Protein 6CPD (pdb70)

Solvent-accessible surface area: 12788 Å² total; per-residue (Å²): 49,64,1,4,1,5,33,13,43,136,42,25,0,21,1,31,0,64,0,54,88,115,35,207,20,52,11,3,6,12,1,46,33,49,10,104,1,41,4,31,5,70,3,96,40,94,67,4,97,88,11,36,3,43,0,13,0,0,87,26,40,128,76,141,126,35,40,125,34,102,163,86,21,77,73,41,33,34,20,74,46,97,59,125,117,25,88,174,2,71,27,72,19,99,40,92,1,75,84,105,27,66,3,4,0,16,2,18,0,31,64,164,104,49,136,114,70,78,11,74,1,76,4,29,1,50,166,8,48,1,1,10,2,54,12,41,140,36,13,0,19,1,27,1,71,2,25,101,146,33,206,16,54,12,4,11,53,2,54,15,64,19,93,1,32,3,33,4,69,7,91,40,89,70,4,102,86,19,28,2,37,1,14,0,0,94,29,42,132,72,144,114,31,37,126,33,102,161,89,17,70,76,36,33,40,23,67,51,96,56,110,101,23,88,172,1,74,25,73,10,94,37,83,1,74,93,110,23,99,6,2,0,13,1,18,0,32,74,115,100,53,120,119,69,78,11,77,0,96,8,54,0,64

Foldseek 3Di:
DVPAFWDDDPFTKHKWKDDVVPDPDIDHQEAEAFFKMKIKIAGDDLVQLAWWKKKWKFADPPDPDDDPDPVSSVVGTQDIDGTDHRNVRMDMDIHGGHDWHKMKMWMWIQDPVRDIDIIIDIHTYD/DDDDAWWDDPPWTKHKWKDDVVPDPDIDHFEAEAFFKMKMKIATDDLVQLAKWKWKWKFADPPDPDDDDDPVSSVVGTQDIDGTDRRNVRMDMDIHGRRDWHKMKIWMWIQDVVRDIDITIDIHTYD

Structure (mmCIF, N/CA/C/O backbone):
data_6CPD
#
_entry.id   6CPD
#
_cell.length_a   83.255
_cell.length_b   83.255
_cell.length_c   70.963
_cell.angle_alpha   90.00
_cell.angle_beta   90.00
_cell.angle_gamma   120.00
#
_symmetry.space_group_name_H-M   'P 32 2 1'
#
loop_
_entity.id
_entity.type
_entity.pdbx_description
1 polymer PmoD
2 non-polymer 'SULFATE ION'
3 non-polymer 'COPPER (I) ION'
4 water water
#
loop_
_atom_site.group_PDB
_atom_site.id
_atom_site.type_symbol
_atom_site.label_atom_id
_atom_site.label_alt_id
_atom_site.label_comp_id
_atom_site.label_asym_id
_atom_site.label_entity_id
_atom_site.label_seq_id
_atom_site.pdbx_PDB_ins_code
_atom_site.Cartn_x
_atom_site.Cartn_y
_atom_site.Cartn_z
_atom_site.occupancy
_atom_site.B_iso_or_equiv
_atom_site.auth_seq_id
_atom_site.auth_comp_id
_atom_site.auth_asym_id
_atom_site.auth_atom_id
_atom_site.pdbx_PDB_model_num
ATOM 1 N N . GLY A 1 3 ? 15.637 35.200 14.075 1.00 42.60 38 GLY A N 1
ATOM 2 C CA . GLY A 1 3 ? 16.940 35.850 14.172 1.00 59.64 38 GLY A CA 1
ATOM 3 C C . GLY A 1 3 ? 17.206 36.244 15.607 1.00 68.58 38 GLY A C 1
ATOM 4 O O . GLY A 1 3 ? 17.592 35.414 16.435 1.00 74.80 38 GLY A O 1
ATOM 5 N N . ASN A 1 4 ? 17.032 37.520 15.914 1.00 70.40 39 ASN A N 1
ATOM 6 C CA . ASN A 1 4 ? 16.838 37.884 17.304 1.00 65.50 39 ASN A CA 1
ATOM 7 C C . ASN A 1 4 ? 15.436 38.458 17.490 1.00 49.85 39 ASN A C 1
ATOM 8 O O . ASN A 1 4 ? 14.954 38.642 18.614 1.00 44.22 39 ASN A O 1
ATOM 13 N N . MET A 1 5 ? 14.755 38.732 16.384 1.00 31.60 40 MET A N 1
ATOM 14 C CA . MET A 1 5 ? 13.478 39.408 16.529 1.00 33.07 40 MET A CA 1
ATOM 15 C C . MET A 1 5 ? 12.299 38.488 16.244 1.00 27.20 40 MET A C 1
ATOM 16 O O . MET A 1 5 ? 11.198 38.748 16.681 1.00 26.46 40 MET A O 1
ATOM 21 N N . CYS A 1 6 ? 12.519 37.442 15.454 1.00 22.67 41 CYS A N 1
ATOM 22 C CA . CYS A 1 6 ? 11.417 36.582 15.014 1.00 21.40 41 CYS A CA 1
ATOM 23 C C . CYS A 1 6 ? 11.340 35.293 15.841 1.00 22.09 41 CYS A C 1
ATOM 24 O O . CYS A 1 6 ? 12.295 34.501 15.842 1.00 25.74 41 CYS A O 1
ATOM 27 N N . MET A 1 7 ? 10.244 35.089 16.560 1.00 21.65 42 MET A N 1
ATOM 28 C CA . MET A 1 7 ? 10.196 34.005 17.528 1.00 21.77 42 MET A CA 1
ATOM 29 C C . MET A 1 7 ? 8.773 33.639 17.934 1.00 26.38 42 MET A C 1
ATOM 30 O O . MET A 1 7 ? 7.832 34.414 17.715 1.00 23.83 42 MET A O 1
ATOM 35 N N . VAL A 1 8 ? 8.641 32.466 18.542 1.00 25.28 43 VAL A N 1
ATOM 36 C CA . VAL A 1 8 ? 7.460 32.132 19.330 1.00 23.54 43 VAL A CA 1
ATOM 37 C C . VAL A 1 8 ? 7.890 32.011 20.805 1.00 27.75 43 VAL A C 1
ATOM 38 O O . VAL A 1 8 ? 8.983 31.522 21.094 1.00 22.76 43 VAL A O 1
ATOM 42 N N . MET A 1 9 ? 7.034 32.451 21.732 1.00 25.06 44 MET A N 1
ATOM 43 C CA . MET A 1 9 ? 7.403 32.585 23.152 1.00 23.94 44 MET A CA 1
ATOM 44 C C . MET A 1 9 ? 6.757 31.491 23.984 1.00 28.31 44 MET A C 1
ATOM 45 O O . MET A 1 9 ? 5.621 31.108 23.745 1.00 28.60 44 MET A O 1
ATOM 50 N N . PHE A 1 10 ? 7.521 30.971 24.935 1.00 30.07 45 PHE A N 1
ATOM 51 C CA . PHE A 1 10 ? 7.002 30.148 26.032 1.00 31.54 45 PHE A CA 1
ATOM 52 C C . PHE A 1 10 ? 7.371 30.875 27.315 1.00 30.85 45 PHE A C 1
ATOM 53 O O . PHE A 1 10 ? 8.432 30.634 27.887 1.00 29.54 45 PHE A O 1
ATOM 61 N N . GLY A 1 11 ? 6.516 31.792 27.755 1.00 32.92 46 GLY A N 1
ATOM 62 C CA . GLY A 1 11 ? 6.861 32.620 28.895 1.00 31.89 46 GLY A CA 1
ATOM 63 C C . GLY A 1 11 ? 8.003 33.529 28.480 1.00 29.11 46 GLY A C 1
ATOM 64 O O . GLY A 1 11 ? 7.862 34.282 27.522 1.00 30.41 46 GLY A O 1
ATOM 65 N N . TYR A 1 12 ? 9.128 33.460 29.194 1.00 31.77 47 TYR A N 1
ATOM 66 C CA . TYR A 1 12 ? 10.318 34.238 28.851 1.00 32.47 47 TYR A CA 1
ATOM 67 C C . TYR A 1 12 ? 11.194 33.518 27.819 1.00 33.52 47 TYR A C 1
ATOM 68 O O . TYR A 1 12 ? 12.120 34.120 27.271 1.00 30.51 47 TYR A O 1
ATOM 77 N N . ASP A 1 13 ? 10.927 32.225 27.615 1.00 29.48 48 ASP A N 1
ATOM 78 C CA . ASP A 1 13 ? 11.726 31.380 26.712 1.00 32.74 48 ASP A CA 1
ATOM 79 C C . ASP A 1 13 ? 11.276 31.528 25.269 1.00 28.48 48 ASP A C 1
ATOM 80 O O . ASP A 1 13 ? 10.116 31.852 25.013 1.00 28.19 48 ASP A O 1
ATOM 85 N N . MET A 1 14 ? 12.227 31.435 24.340 1.00 27.85 49 MET A N 1
ATOM 86 C CA . MET A 1 14 ? 11.922 31.616 22.925 1.00 30.02 49 MET A CA 1
ATOM 87 C C . MET A 1 14 ? 12.405 30.479 22.019 1.00 27.59 49 MET A C 1
ATOM 88 O O . MET A 1 14 ? 13.410 29.815 22.300 1.00 30.06 49 MET A O 1
ATOM 93 N N . ILE A 1 15 ? 11.691 30.296 20.917 1.00 24.67 50 ILE A N 1
ATOM 94 C CA . ILE A 1 15 ? 12.199 29.524 19.785 1.00 28.97 50 ILE A CA 1
ATOM 95 C C . ILE A 1 15 ? 12.274 30.495 18.616 1.00 24.32 50 ILE A C 1
ATOM 96 O O . ILE A 1 15 ? 11.260 31.069 18.223 1.00 23.51 50 ILE A O 1
ATOM 101 N N . HIS A 1 16 ? 13.469 30.724 18.076 1.00 25.44 51 HIS A N 1
ATOM 102 C CA . HIS A 1 16 ? 13.578 31.664 16.960 1.00 24.29 51 HIS A CA 1
ATOM 103 C C . HIS A 1 16 ? 13.170 30.979 15.664 1.00 25.79 51 HIS A C 1
ATOM 104 O O . HIS A 1 16 ? 13.402 29.771 15.463 1.00 28.15 51 HIS A O 1
ATOM 111 N N . ILE A 1 17 ? 12.533 31.755 14.801 1.00 22.42 52 ILE A N 1
ATOM 112 C CA . ILE A 1 17 ? 11.967 31.241 13.561 1.00 28.49 52 ILE A CA 1
ATOM 113 C C . ILE A 1 17 ? 12.469 32.081 12.393 1.00 31.42 52 ILE A C 1
ATOM 114 O O . ILE A 1 17 ? 12.558 33.306 12.499 1.00 26.85 52 ILE A O 1
ATOM 119 N N . THR A 1 18 ? 12.838 31.420 11.303 1.00 27.99 53 THR A N 1
ATOM 120 C CA . THR A 1 18 ? 13.190 32.093 10.060 1.00 25.48 53 THR A CA 1
ATOM 121 C C . THR A 1 18 ? 12.376 31.445 8.948 1.00 31.76 53 THR A C 1
ATOM 122 O O . THR A 1 18 ? 12.230 30.226 8.918 1.00 30.57 53 THR A O 1
ATOM 126 N N . VAL A 1 19 ? 11.855 32.248 8.026 1.00 24.34 54 VAL A N 1
ATOM 127 C CA . VAL A 1 19 ? 11.053 31.711 6.938 1.00 25.04 54 VAL A CA 1
ATOM 128 C C . VAL A 1 19 ? 11.694 32.072 5.599 1.00 28.68 54 VAL A C 1
ATOM 129 O O . VAL A 1 19 ? 12.023 33.233 5.375 1.00 27.52 54 VAL A O 1
ATOM 133 N N . PHE A 1 20 ? 11.846 31.086 4.719 1.00 28.95 55 PHE A N 1
ATOM 134 C CA . PHE A 1 20 ? 12.352 31.332 3.369 1.00 40.43 55 PHE A CA 1
ATOM 135 C C . PHE A 1 20 ? 11.458 30.756 2.286 1.00 42.42 55 PHE A C 1
ATOM 136 O O . PHE A 1 20 ? 10.744 29.775 2.506 1.00 32.73 55 PHE A O 1
ATOM 144 N N . GLN A 1 21 ? 11.571 31.335 1.095 1.00 33.63 56 GLN A N 1
ATOM 145 C CA . GLN A 1 21 ? 10.923 30.797 -0.100 1.00 35.84 56 GLN A CA 1
ATOM 146 C C . GLN A 1 21 ? 11.953 30.767 -1.226 1.00 41.26 56 GLN A C 1
ATOM 147 O O . GLN A 1 21 ? 12.019 31.692 -2.048 1.00 39.72 56 GLN A O 1
ATOM 153 N N . PRO A 1 22 ? 12.765 29.700 -1.258 1.00 42.19 57 PRO A N 1
ATOM 154 C CA . PRO A 1 22 ? 13.939 29.541 -2.125 1.00 48.98 57 PRO A CA 1
ATOM 155 C C . PRO A 1 22 ? 13.649 29.617 -3.620 1.00 58.75 57 PRO A C 1
ATOM 156 O O . PRO A 1 22 ? 14.543 30.011 -4.365 1.00 66.72 57 PRO A O 1
ATOM 160 N N . ASP A 1 23 ? 12.444 29.253 -4.054 1.00 64.82 58 ASP A N 1
ATOM 161 C CA . ASP A 1 23 ? 12.105 29.302 -5.481 1.00 69.54 58 ASP A CA 1
ATOM 162 C C . ASP A 1 23 ? 11.859 30.725 -5.940 1.00 65.75 58 ASP A C 1
ATOM 163 O O . ASP A 1 23 ? 11.924 31.023 -7.127 1.00 66.11 58 ASP A O 1
ATOM 168 N N . LYS A 1 24 ? 11.584 31.601 -4.979 1.00 58.24 59 LYS A N 1
ATOM 169 C CA . LYS A 1 24 ? 11.088 32.932 -5.277 1.00 54.69 59 LYS A CA 1
ATOM 170 C C . LYS A 1 24 ? 12.122 34.035 -5.040 1.00 47.29 59 LYS A C 1
ATOM 171 O O . LYS A 1 24 ? 12.180 35.001 -5.782 1.00 44.81 59 LYS A O 1
ATOM 177 N N . SER A 1 25 ? 12.937 33.894 -4.001 1.00 42.13 60 SER A N 1
ATOM 178 C CA . SER A 1 25 ? 13.703 35.028 -3.512 1.00 47.74 60 SER A CA 1
ATOM 179 C C . SER A 1 25 ? 14.829 34.609 -2.567 1.00 46.60 60 SER A C 1
ATOM 180 O O . SER A 1 25 ? 14.823 33.509 -2.018 1.00 46.15 60 SER A O 1
ATOM 183 N N . ARG A 1 26 ? 15.793 35.497 -2.362 1.00 48.74 61 ARG A N 1
ATOM 184 C CA . ARG A 1 26 ? 16.846 35.212 -1.405 1.00 55.06 61 ARG A CA 1
ATOM 185 C C . ARG A 1 26 ? 16.560 35.903 -0.061 1.00 48.61 61 ARG A C 1
ATOM 186 O O . ARG A 1 26 ? 17.382 35.859 0.854 1.00 46.55 61 ARG A O 1
ATOM 194 N N . SER A 1 27 ? 15.383 36.515 0.062 1.00 39.50 62 SER A N 1
ATOM 195 C CA . SER A 1 27 ? 15.006 37.209 1.292 1.00 34.13 62 SER A CA 1
ATOM 196 C C . SER A 1 27 ? 14.581 36.280 2.416 1.00 32.61 62 SER A C 1
ATOM 197 O O . SER A 1 27 ? 14.284 35.106 2.194 1.00 34.41 62 SER A O 1
ATOM 200 N N . GLU A 1 28 ? 14.539 36.825 3.626 1.00 31.50 63 GLU A N 1
ATOM 201 C CA . GLU A 1 28 ? 14.062 36.086 4.788 1.00 34.14 63 GLU A CA 1
ATOM 202 C C . GLU A 1 28 ? 12.865 36.807 5.380 1.00 32.38 63 GLU A C 1
ATOM 203 O O . GLU A 1 28 ? 12.853 38.043 5.467 1.00 31.11 63 GLU A O 1
ATOM 209 N N . TYR A 1 29 ? 11.867 36.030 5.792 1.00 26.30 64 TYR A N 1
ATOM 210 C CA . TYR A 1 29 ? 10.614 36.591 6.263 1.00 25.46 64 TYR A CA 1
ATOM 211 C C . TYR A 1 29 ? 10.335 36.123 7.685 1.00 29.15 64 TYR A C 1
ATOM 212 O O . TYR A 1 29 ? 11.073 35.286 8.248 1.00 24.06 64 TYR A O 1
ATOM 221 N N . CYS A 1 30 ? 9.271 36.659 8.269 1.00 26.84 65 CYS A N 1
ATOM 222 C CA . CYS A 1 30 ? 8.888 36.253 9.604 1.00 25.71 65 CYS A CA 1
ATOM 223 C C . CYS A 1 30 ? 7.401 35.903 9.594 1.00 26.66 65 CYS A C 1
ATOM 224 O O . CYS A 1 30 ? 7.039 34.786 9.229 1.00 31.65 65 CYS A O 1
ATOM 227 N N . ASP A 1 31 ? 6.525 36.838 9.950 1.00 24.05 66 ASP A N 1
ATOM 228 C CA . ASP A 1 31 ? 5.111 36.440 10.052 1.00 25.86 66 ASP A CA 1
ATOM 229 C C . ASP A 1 31 ? 4.266 36.902 8.859 1.00 26.06 66 ASP A C 1
ATOM 230 O O . ASP A 1 31 ? 3.051 36.712 8.822 1.00 27.04 66 ASP A O 1
ATOM 235 N N . GLU A 1 32 ? 4.942 37.426 7.848 1.00 24.91 67 GLU A N 1
ATOM 236 C CA . GLU A 1 32 ? 4.298 37.765 6.586 1.00 29.08 67 GLU A CA 1
ATOM 237 C C . GLU A 1 32 ? 5.002 37.087 5.405 1.00 27.08 67 GLU A C 1
ATOM 238 O O . GLU A 1 32 ? 6.043 37.550 4.952 1.00 30.83 67 GLU A O 1
ATOM 244 N N . ILE A 1 33 ? 4.438 35.990 4.919 1.00 26.81 68 ILE A N 1
ATOM 245 C CA . ILE A 1 33 ? 4.996 35.257 3.795 1.00 24.97 68 ILE A CA 1
ATOM 246 C C . ILE A 1 33 ? 4.381 35.826 2.494 1.00 29.48 68 ILE A C 1
ATOM 247 O O . ILE A 1 33 ? 3.163 35.880 2.356 1.00 31.96 68 ILE A O 1
ATOM 252 N N . PRO A 1 34 ? 5.218 36.338 1.580 1.00 30.26 69 PRO A N 1
ATOM 253 C CA . PRO A 1 34 ? 4.596 37.195 0.562 1.00 32.68 69 PRO A CA 1
ATOM 254 C C . PRO A 1 34 ? 3.776 36.450 -0.486 1.00 41.06 69 PRO A C 1
ATOM 255 O O . PRO A 1 34 ? 2.847 37.036 -1.047 1.00 41.73 69 PRO A O 1
ATOM 259 N N . ALA A 1 35 ? 4.133 35.198 -0.759 1.00 35.49 70 ALA A N 1
ATOM 260 C CA . ALA A 1 35 ? 3.528 34.464 -1.863 1.00 41.16 70 ALA A CA 1
ATOM 261 C C . ALA A 1 35 ? 3.142 33.043 -1.467 1.00 37.92 70 ALA A C 1
ATOM 262 O O . ALA A 1 35 ? 3.715 32.476 -0.539 1.00 35.68 70 ALA A O 1
ATOM 264 N N . THR A 1 36 ? 2.221 32.444 -2.215 1.00 35.27 71 THR A N 1
ATOM 265 C CA . THR A 1 36 ? 1.945 31.032 -2.038 1.00 34.21 71 THR A CA 1
ATOM 266 C C . THR A 1 36 ? 3.111 30.278 -2.642 1.00 39.80 71 THR A C 1
ATOM 267 O O . THR A 1 36 ? 3.823 30.824 -3.491 1.00 40.62 71 THR A O 1
ATOM 271 N N . GLY A 1 37 ? 3.274 29.022 -2.227 1.00 39.10 72 GLY A N 1
ATOM 272 C CA . GLY A 1 37 ? 4.259 28.119 -2.801 1.00 39.43 72 GLY A CA 1
ATOM 273 C C . GLY A 1 37 ? 5.223 27.532 -1.788 1.00 38.56 72 GLY A C 1
ATOM 274 O O . GLY A 1 37 ? 4.954 27.532 -0.590 1.00 34.36 72 GLY A O 1
ATOM 275 N N . ARG A 1 38 ? 6.335 27.008 -2.289 1.00 35.91 73 ARG A N 1
ATOM 276 C CA . ARG A 1 38 ? 7.325 26.316 -1.473 1.00 37.50 73 ARG A CA 1
ATOM 277 C C . ARG A 1 38 ? 7.966 27.208 -0.421 1.00 32.53 73 ARG A C 1
ATOM 278 O O . ARG A 1 38 ? 8.617 28.205 -0.730 1.00 35.31 73 ARG A O 1
ATOM 286 N N . THR A 1 39 ? 7.806 26.807 0.831 1.00 27.88 74 THR A N 1
ATOM 287 C CA . THR A 1 39 ? 8.225 27.613 1.960 1.00 25.34 74 THR A CA 1
ATOM 288 C C . THR A 1 39 ? 9.001 26.761 2.957 1.00 34.05 74 THR A C 1
ATOM 289 O O . THR A 1 39 ? 8.616 25.629 3.239 1.00 36.86 74 THR A O 1
ATOM 293 N N . ILE A 1 40 ? 10.118 27.283 3.452 1.00 29.29 75 ILE A N 1
ATOM 294 C CA . ILE A 1 40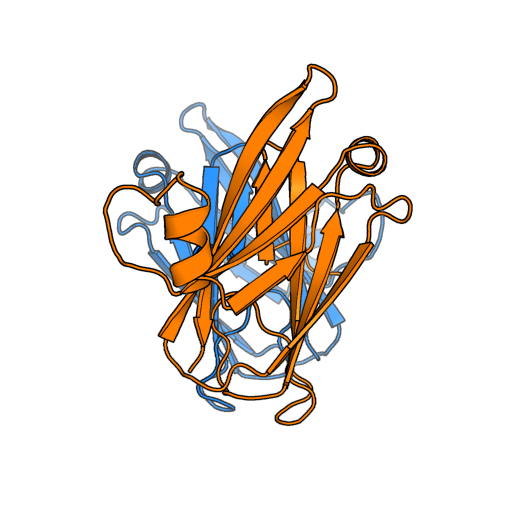 ? 10.879 26.576 4.479 1.00 24.05 75 ILE A CA 1
ATOM 295 C C . ILE A 1 40 ? 10.815 27.386 5.761 1.00 27.48 75 ILE A C 1
ATOM 296 O O . ILE A 1 40 ? 11.064 28.584 5.743 1.00 26.27 75 ILE A O 1
ATOM 301 N N . MET A 1 41 ? 10.426 26.748 6.859 1.00 26.58 76 MET A N 1
ATOM 302 C CA . MET A 1 41 ? 10.473 27.390 8.172 1.00 26.91 76 MET A CA 1
ATOM 303 C C . MET A 1 41 ? 11.536 26.711 9.003 1.00 30.31 76 MET A C 1
ATOM 304 O O . MET A 1 41 ? 11.464 25.494 9.215 1.00 33.65 76 MET A O 1
ATOM 309 N N . ALA A 1 42 ? 12.520 27.482 9.454 1.00 25.55 77 ALA A N 1
ATOM 310 C CA . ALA A 1 42 ? 13.609 26.962 10.275 1.00 27.67 77 ALA A CA 1
ATOM 311 C C . ALA A 1 42 ? 13.429 27.413 11.741 1.00 33.08 77 ALA A C 1
ATOM 312 O O . ALA A 1 42 ? 13.108 28.572 12.006 1.00 32.12 77 ALA A O 1
ATOM 314 N N . PHE A 1 43 ? 13.591 26.478 12.675 1.00 27.19 78 PHE A N 1
ATOM 315 C CA . PHE A 1 43 ? 13.369 26.726 14.094 1.00 25.66 78 PHE A CA 1
ATOM 316 C C . PHE A 1 43 ? 14.680 26.578 14.846 1.00 30.20 78 PHE A C 1
ATOM 317 O O . PHE A 1 43 ? 15.419 25.640 14.587 1.00 30.43 78 PHE A O 1
ATOM 325 N N . ASP A 1 44 ? 14.969 27.503 15.759 1.00 27.49 79 ASP A N 1
ATOM 326 C CA . ASP A 1 44 ? 16.182 27.443 16.569 1.00 31.88 79 ASP A CA 1
ATOM 327 C C . ASP A 1 44 ? 15.783 27.601 18.048 1.00 34.46 79 ASP A C 1
ATOM 328 O O . ASP A 1 44 ? 15.372 28.676 18.500 1.00 27.93 79 ASP A O 1
ATOM 333 N N . ILE A 1 45 ? 15.889 26.508 18.791 1.00 35.20 80 ILE A N 1
ATOM 334 C CA . ILE A 1 45 ? 15.507 26.502 20.196 1.00 38.62 80 ILE A CA 1
ATOM 335 C C . ILE A 1 45 ? 16.615 27.102 21.064 1.00 42.61 80 ILE A C 1
ATOM 336 O O . ILE A 1 45 ? 17.697 26.524 21.200 1.00 39.96 80 ILE A O 1
ATOM 341 N N . GLU A 1 46 ? 16.335 28.241 21.685 1.00 43.71 81 GLU A N 1
ATOM 342 C CA . GLU A 1 46 ? 17.383 28.959 22.415 1.00 46.04 81 GLU A CA 1
ATOM 343 C C . GLU A 1 46 ? 17.798 28.308 23.735 1.00 46.04 81 GLU A C 1
ATOM 344 O O . GLU A 1 46 ? 18.981 28.249 24.048 1.00 47.68 81 GLU A O 1
ATOM 350 N N . ASN A 1 47 ? 16.833 27.814 24.507 1.00 44.19 82 ASN A N 1
ATOM 351 C CA . ASN A 1 47 ? 17.135 27.271 25.837 1.00 46.61 82 ASN A CA 1
ATOM 352 C C . ASN A 1 47 ? 17.626 25.830 25.720 1.00 46.76 82 ASN A C 1
ATOM 353 O O . ASN A 1 47 ? 16.890 24.959 25.259 1.00 46.15 82 ASN A O 1
ATOM 358 N N . PRO A 1 48 ? 18.878 25.581 26.136 1.00 52.07 83 PRO A N 1
ATOM 359 C CA . PRO A 1 48 ? 19.451 24.231 26.045 1.00 55.57 83 PRO A CA 1
ATOM 360 C C . PRO A 1 48 ? 18.581 23.155 26.692 1.00 53.07 83 PRO A C 1
ATOM 361 O O . PRO A 1 48 ? 18.482 22.062 26.138 1.00 52.11 83 PRO A O 1
ATOM 365 N N . ALA A 1 49 ? 17.931 23.465 27.810 1.00 51.02 84 ALA A N 1
ATOM 366 C CA . ALA A 1 49 ? 17.073 22.482 28.465 1.00 53.09 84 ALA A CA 1
ATOM 367 C C . ALA A 1 49 ? 15.892 22.069 27.575 1.00 48.96 84 ALA A C 1
ATOM 368 O O . ALA A 1 49 ? 15.379 20.956 27.700 1.00 50.33 84 ALA A O 1
ATOM 370 N N . PHE A 1 50 ? 15.474 22.944 26.665 1.00 44.23 85 PHE A N 1
ATOM 371 C CA . PHE A 1 50 ? 14.345 22.618 25.788 1.00 48.45 85 PHE A CA 1
ATOM 372 C C . PHE A 1 50 ? 14.713 21.582 24.717 1.00 51.70 85 PHE A C 1
ATOM 373 O O . PHE A 1 50 ? 13.834 21.017 24.064 1.00 48.12 85 PHE A O 1
ATOM 381 N N . ARG A 1 51 ? 16.005 21.335 24.532 1.00 55.03 86 ARG A N 1
ATOM 382 C CA . ARG A 1 51 ? 16.442 20.373 23.524 1.00 56.61 86 ARG A CA 1
ATOM 383 C C . ARG A 1 51 ? 16.132 18.931 23.935 1.00 60.59 86 ARG A C 1
ATOM 384 O O . ARG A 1 51 ? 16.141 18.023 23.107 1.00 64.86 86 ARG A O 1
ATOM 392 N N . ASP A 1 52 ? 15.843 18.724 25.213 1.00 63.95 87 ASP A N 1
ATOM 393 C CA . ASP A 1 52 ? 15.564 17.385 25.719 1.00 65.83 87 ASP A CA 1
ATOM 394 C C . ASP A 1 52 ? 14.051 17.202 25.858 1.00 63.08 87 ASP A C 1
ATOM 395 O O . ASP A 1 52 ? 13.571 16.211 26.409 1.00 66.75 87 ASP A O 1
ATOM 400 N N . LEU A 1 53 ? 13.299 18.182 25.370 1.00 59.51 88 LEU A N 1
ATOM 401 C CA . LEU A 1 53 ? 11.857 18.170 25.527 1.00 53.86 88 LEU A CA 1
ATOM 402 C C . LEU A 1 53 ? 11.162 17.836 24.210 1.00 50.12 88 LEU A C 1
ATOM 403 O O . LEU A 1 53 ? 11.466 18.431 23.178 1.00 44.34 88 LEU A O 1
ATOM 408 N N . PRO A 1 54 ? 10.222 16.883 24.249 1.00 47.74 89 PRO A N 1
ATOM 409 C CA . PRO A 1 54 ? 9.380 16.543 23.097 1.00 44.66 89 PRO A CA 1
ATOM 410 C C . PRO A 1 54 ? 8.648 17.777 22.584 1.00 43.80 89 PRO A C 1
ATOM 411 O O . PRO A 1 54 ? 8.037 18.498 23.375 1.00 44.39 89 PRO A O 1
ATOM 415 N N . LEU A 1 55 ? 8.729 18.020 21.282 1.00 37.49 90 LEU A N 1
ATOM 416 C CA . LEU A 1 55 ? 8.120 19.197 20.668 1.00 34.68 90 LEU A CA 1
ATOM 417 C C . LEU A 1 55 ? 7.268 18.764 19.478 1.00 38.39 90 LEU A C 1
ATOM 418 O O . LEU A 1 55 ? 7.751 18.098 18.560 1.00 40.55 90 LEU A O 1
ATOM 423 N N . GLU A 1 56 ? 6.001 19.160 19.503 1.00 38.56 91 GLU A N 1
ATOM 424 C CA . GLU A 1 56 ? 5.046 18.848 18.444 1.00 38.14 91 GLU A CA 1
ATOM 425 C C . GLU A 1 56 ? 4.687 20.139 17.719 1.00 36.28 91 GLU A C 1
ATOM 426 O O . GLU A 1 56 ? 4.594 21.192 18.344 1.00 35.82 91 GLU A O 1
ATOM 432 N N . LEU A 1 57 ? 4.523 20.074 16.403 1.00 30.17 92 LEU A N 1
ATOM 433 C CA . LEU A 1 57 ? 4.121 21.248 15.636 1.00 30.82 92 LEU A CA 1
ATOM 434 C C . LEU A 1 57 ? 2.893 20.944 14.791 1.00 33.64 92 LEU A C 1
ATOM 435 O O . LEU A 1 57 ? 2.866 19.948 14.067 1.00 31.45 92 LEU A O 1
ATOM 440 N N . ARG A 1 58 ? 1.875 21.795 14.885 1.00 30.15 93 ARG A N 1
ATOM 441 C CA . ARG A 1 58 ? 0.737 21.683 13.981 1.00 30.16 93 ARG A CA 1
ATOM 442 C C . ARG A 1 58 ? 0.469 23.073 13.409 1.00 33.07 93 ARG A C 1
ATOM 443 O O . ARG A 1 58 ? 0.297 24.031 14.161 1.00 35.67 93 ARG A O 1
ATOM 451 N N . ILE A 1 59 ? 0.473 23.196 12.089 1.00 27.12 94 ILE A N 1
ATOM 452 C CA . ILE A 1 59 ? 0.087 24.446 11.460 1.00 25.21 94 ILE A CA 1
ATOM 453 C C . ILE A 1 59 ? -1.334 24.312 10.912 1.00 24.44 94 ILE A C 1
ATOM 454 O O . ILE A 1 59 ? -1.617 23.382 10.138 1.00 25.19 94 ILE A O 1
ATOM 459 N N . ILE A 1 60 ? -2.219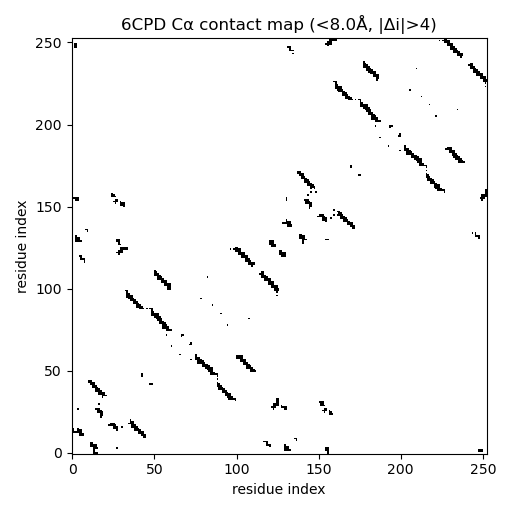 25.223 11.341 1.00 28.65 95 ILE A N 1
ATOM 460 C CA . ILE A 1 60 ? -3.627 25.233 10.906 1.00 23.87 95 ILE A CA 1
ATOM 461 C C . ILE A 1 60 ? -3.997 26.539 10.219 1.00 24.94 95 ILE A C 1
ATOM 462 O O . ILE A 1 60 ? -3.386 27.569 10.465 1.00 25.38 95 ILE A O 1
ATOM 467 N N . ARG A 1 61 ? -5.008 26.500 9.359 1.00 27.19 96 ARG A N 1
ATOM 468 C CA . ARG A 1 61 ? -5.645 27.738 8.912 1.00 24.70 96 ARG A CA 1
ATOM 469 C C . ARG A 1 61 ? -6.331 28.365 10.117 1.00 25.14 96 ARG A C 1
ATOM 470 O O . ARG A 1 61 ? -6.918 27.658 10.919 1.00 31.06 96 ARG A O 1
ATOM 478 N N . ASP A 1 62 ? -6.213 29.682 10.268 1.00 25.50 97 ASP A N 1
ATOM 479 C CA . ASP A 1 62 ? -6.757 30.414 11.415 1.00 25.34 97 ASP A CA 1
ATOM 480 C C . ASP A 1 62 ? -8.287 30.528 11.302 1.00 29.17 97 ASP A C 1
ATOM 481 O O . ASP A 1 62 ? -8.799 31.151 10.373 1.00 32.97 97 ASP A O 1
ATOM 486 N N . PRO A 1 63 ? -9.026 29.942 12.259 1.00 32.64 98 PRO A N 1
ATOM 487 C CA . PRO A 1 63 ? -10.488 29.998 12.192 1.00 36.36 98 PRO A CA 1
ATOM 488 C C . PRO A 1 63 ? -11.038 31.355 12.636 1.00 37.95 98 PRO A C 1
ATOM 489 O O . PRO A 1 63 ? -12.248 31.588 12.579 1.00 39.66 98 PRO A O 1
ATOM 493 N N . LEU A 1 64 ? -10.148 32.229 13.093 1.00 36.14 99 LEU A N 1
ATOM 494 C CA . LEU A 1 64 ? -10.516 33.582 13.528 1.00 40.02 99 LEU A CA 1
ATOM 495 C C . LEU A 1 64 ? -11.655 33.596 14.546 1.00 45.07 99 LEU A C 1
ATOM 496 O O . LEU A 1 64 ? -12.574 34.390 14.415 1.00 51.52 99 LEU A O 1
ATOM 501 N N . THR A 1 65 ? -11.628 32.674 15.505 1.00 45.42 100 THR A N 1
ATOM 502 C CA . THR A 1 65 ? -12.559 32.687 16.637 1.00 53.36 100 THR A CA 1
ATOM 503 C C . THR A 1 65 ? -11.815 32.760 17.947 1.00 49.65 100 THR A C 1
ATOM 504 O O . THR A 1 65 ? -10.742 32.174 18.073 1.00 47.09 100 THR A O 1
ATOM 508 N N . PRO A 1 66 ? -12.425 33.396 18.953 1.00 51.99 101 PRO A N 1
ATOM 509 C CA . PRO A 1 66 ? -11.758 33.501 20.253 1.00 54.00 101 PRO A CA 1
ATOM 510 C C . PRO A 1 66 ? -11.353 32.141 20.818 1.00 51.25 101 PRO A C 1
ATOM 511 O O . PRO A 1 66 ? -10.200 31.985 21.222 1.00 52.47 101 PRO A O 1
ATOM 515 N N . VAL A 1 67 ? -12.230 31.143 20.759 1.00 49.47 102 VAL A N 1
ATOM 516 C CA . VAL A 1 67 ? -11.860 29.853 21.315 1.00 42.64 102 VAL A CA 1
ATOM 517 C C . VAL A 1 67 ? -11.458 28.920 20.193 1.00 47.54 102 VAL A C 1
ATOM 518 O O . VAL A 1 67 ? -12.254 28.595 19.308 1.00 49.08 102 VAL A O 1
ATOM 522 N N . LEU A 1 68 ? -10.206 28.486 20.261 1.00 47.01 103 LEU A N 1
ATOM 523 C CA . LEU A 1 68 ? -9.648 27.539 19.323 1.00 46.11 103 LEU A CA 1
ATOM 524 C C . LEU A 1 68 ? -10.209 26.161 19.568 1.00 50.36 103 LEU A C 1
ATOM 525 O O . LEU A 1 68 ? -10.282 25.717 20.715 1.00 47.73 103 LEU A O 1
ATOM 530 N N . PRO A 1 69 ? -10.593 25.467 18.489 1.00 56.90 104 PRO A N 1
ATOM 531 C CA . PRO A 1 69 ? -11.002 24.072 18.659 1.00 59.61 104 PRO A CA 1
ATOM 532 C C . PRO A 1 69 ? -9.854 23.252 19.246 1.00 50.00 104 PRO A C 1
ATOM 533 O O . PRO A 1 69 ? -8.694 23.506 18.930 1.00 40.44 104 PRO A O 1
ATOM 537 N N . THR A 1 70 ? -10.178 22.294 20.104 1.00 53.34 105 THR A N 1
ATOM 538 C CA . THR A 1 70 ? -9.170 21.414 20.688 1.00 54.71 105 THR A CA 1
ATOM 539 C C . THR A 1 70 ? -9.409 19.957 20.283 1.00 55.93 105 THR A C 1
ATOM 540 O O . THR A 1 70 ? -8.514 19.119 20.403 1.00 53.11 105 THR A O 1
ATOM 544 N N . GLY A 1 71 ? -10.624 19.674 19.814 1.00 55.03 106 GLY A N 1
ATOM 545 C CA . GLY A 1 71 ? -11.000 18.348 19.346 1.00 56.63 106 GLY A CA 1
ATOM 546 C C . GLY A 1 71 ? -10.223 17.968 18.096 1.00 55.47 106 GLY A C 1
ATOM 547 O O . GLY A 1 71 ? -10.034 18.798 17.202 1.00 50.14 106 GLY A O 1
ATOM 548 N N . GLU A 1 72 ? -9.799 16.707 18.025 1.00 58.80 107 GLU A N 1
ATOM 549 C CA . GLU A 1 72 ? -8.874 16.256 16.986 1.00 54.99 107 GLU A CA 1
ATOM 550 C C . GLU A 1 72 ? -9.436 16.331 15.581 1.00 47.89 107 GLU A C 1
ATOM 551 O O . GLU A 1 72 ? -8.712 16.682 14.653 1.00 41.02 107 GLU A O 1
ATOM 557 N N . LYS A 1 73 ? -10.727 16.061 15.433 1.00 47.76 108 LYS A N 1
ATOM 558 C CA . LYS A 1 73 ? -11.381 16.150 14.132 1.00 46.57 108 LYS A CA 1
ATOM 559 C C . LYS A 1 73 ? -11.402 17.603 13.666 1.00 42.34 108 LYS A C 1
ATOM 560 O O . LYS A 1 73 ? -11.184 17.897 12.498 1.00 45.44 108 LYS A O 1
ATOM 566 N N . GLU A 1 74 ? -11.679 18.505 14.601 1.00 41.97 109 GLU A N 1
ATOM 567 C CA . GLU A 1 74 ? -11.783 19.918 14.290 1.00 40.28 109 GLU A CA 1
ATOM 568 C C . GLU A 1 74 ? -10.409 20.469 13.929 1.00 39.19 109 GLU A C 1
ATOM 569 O O . GLU A 1 74 ? -10.277 21.215 12.956 1.00 41.17 109 GLU A O 1
ATOM 575 N N . LEU A 1 75 ? -9.379 20.098 14.690 1.00 42.60 110 LEU A N 1
ATOM 576 C CA . LEU A 1 75 ? -8.022 20.535 14.338 1.00 39.15 110 LEU A CA 1
ATOM 577 C C . LEU A 1 75 ? -7.619 19.932 13.000 1.00 32.55 110 LEU A C 1
ATOM 578 O O . LEU A 1 75 ? -7.007 20.609 12.170 1.00 31.96 110 LEU A O 1
ATOM 583 N N . ASP A 1 76 ? -7.975 18.668 12.779 1.00 34.82 111 ASP A N 1
ATOM 584 C CA . ASP A 1 76 ? -7.623 18.026 11.511 1.00 39.27 111 ASP A CA 1
ATOM 585 C C . ASP A 1 76 ? -8.279 18.724 10.321 1.00 40.92 111 ASP A C 1
ATOM 586 O O . ASP A 1 76 ? -7.656 18.867 9.276 1.00 33.15 111 ASP A O 1
ATOM 591 N N . ALA A 1 77 ? -9.527 19.166 10.481 1.00 39.24 112 ALA A N 1
ATOM 592 C CA . ALA A 1 77 ? -10.237 19.857 9.395 1.00 39.25 112 ALA A CA 1
ATOM 593 C C . ALA A 1 77 ? -9.474 21.108 8.935 1.00 34.40 112 ALA A C 1
ATOM 594 O O . ALA A 1 77 ? -9.468 21.448 7.744 1.00 35.06 112 ALA A O 1
ATOM 596 N N . LEU A 1 78 ? -8.791 21.749 9.879 1.00 31.02 113 LEU A N 1
ATOM 597 C CA . LEU A 1 78 ? -8.046 22.987 9.624 1.00 28.87 113 LEU A CA 1
ATOM 598 C C . LEU A 1 78 ? -6.548 22.791 9.343 1.00 28.99 113 LEU A C 1
ATOM 599 O O . LEU A 1 78 ? -5.828 23.747 9.097 1.00 29.55 113 LEU A O 1
ATOM 604 N N . THR A 1 79 ? -6.069 21.557 9.376 1.00 30.09 114 THR A N 1
ATOM 605 C CA . THR A 1 79 ? -4.624 21.354 9.452 1.00 26.63 114 THR A CA 1
ATOM 606 C C . THR A 1 79 ? -3.904 21.471 8.103 1.00 31.91 114 THR A C 1
ATOM 607 O O . THR A 1 79 ? -4.323 20.878 7.116 1.00 31.12 114 THR A O 1
ATOM 611 N N . GLU A 1 80 ? -2.835 22.276 8.072 1.00 31.46 115 GLU A N 1
ATOM 612 C CA . GLU A 1 80 ? -1.932 22.369 6.912 1.00 37.20 115 GLU A CA 1
ATOM 613 C C . GLU A 1 80 ? -0.804 21.343 6.995 1.00 35.56 115 GLU A C 1
ATOM 614 O O . GLU A 1 80 ? -0.492 20.663 6.023 1.00 36.31 115 GLU A O 1
ATOM 620 N N . LEU A 1 81 ? -0.187 21.239 8.166 1.00 29.17 116 LEU A N 1
ATOM 621 C CA . LEU A 1 81 ? 0.864 20.240 8.372 1.00 32.08 116 LEU A CA 1
ATOM 622 C C . LEU A 1 81 ? 0.941 19.877 9.840 1.00 27.54 116 LEU A C 1
ATOM 623 O O . LEU A 1 81 ? 0.597 20.687 10.698 1.00 26.20 116 LEU A O 1
ATOM 628 N N . HIS A 1 82 ? 1.378 18.658 10.121 1.00 30.85 117 HIS A N 1
ATOM 629 C CA . HIS A 1 82 ? 1.471 18.178 11.492 1.00 33.57 117 HIS A CA 1
ATOM 630 C C . HIS A 1 82 ? 2.719 17.320 11.702 1.00 35.69 117 HIS A C 1
ATOM 631 O O . HIS A 1 82 ? 2.874 16.266 11.084 1.00 38.31 117 HIS A O 1
ATOM 638 N N . LEU A 1 83 ? 3.584 17.758 12.610 1.00 32.63 118 LEU A N 1
ATOM 639 C CA . LEU A 1 83 ? 4.742 16.962 13.010 1.00 38.54 118 LEU A CA 1
ATOM 640 C C . LEU A 1 83 ? 4.507 16.400 14.407 1.00 38.77 118 LEU A C 1
ATOM 641 O O . LEU A 1 83 ? 4.403 17.158 15.363 1.00 41.94 118 LEU A O 1
ATOM 646 N N . PRO A 1 84 ? 4.418 15.070 14.533 1.00 42.66 119 PRO A N 1
ATOM 647 C CA . PRO A 1 84 ? 4.243 14.439 15.847 1.00 46.01 119 PRO A CA 1
ATOM 648 C C . PRO A 1 84 ? 5.373 14.836 16.809 1.00 48.61 119 PRO A C 1
ATOM 649 O O . PRO A 1 84 ? 6.436 15.269 16.354 1.00 43.28 119 PRO A O 1
ATOM 653 N N . ALA A 1 85 ? 5.124 14.737 18.113 1.00 51.06 120 ALA A N 1
ATOM 654 C CA . ALA A 1 85 ? 6.106 15.144 19.122 1.00 52.55 120 ALA A CA 1
ATOM 655 C C . ALA A 1 85 ? 7.446 14.425 18.928 1.00 53.76 120 ALA A C 1
ATOM 656 O O . ALA A 1 85 ? 7.489 13.216 18.706 1.00 53.96 120 ALA A O 1
ATOM 658 N N . LYS A 1 86 ? 8.537 15.173 19.029 1.00 52.85 121 LYS A N 1
ATOM 659 C CA . LYS A 1 86 ? 9.866 14.611 18.837 1.00 54.93 121 LYS A CA 1
ATOM 660 C C . LYS A 1 86 ? 10.922 15.470 19.535 1.00 50.30 121 LYS A C 1
ATOM 661 O O . LYS A 1 86 ? 10.770 16.691 19.644 1.00 46.48 121 LYS A O 1
ATOM 667 N N . LYS A 1 87 ? 11.999 14.844 20.004 1.00 52.64 122 LYS A N 1
ATOM 668 C CA . LYS A 1 87 ? 13.085 15.615 20.598 1.00 48.98 122 LYS A CA 1
ATOM 669 C C . LYS A 1 87 ? 14.010 16.115 19.512 1.00 48.04 122 LYS A C 1
ATOM 670 O O . LYS A 1 87 ? 14.391 15.367 18.619 1.00 53.86 122 LYS A O 1
ATOM 676 N N . TYR A 1 88 ? 14.326 17.402 19.561 1.00 45.19 123 TYR A N 1
ATOM 677 C CA . TYR A 1 88 ? 15.282 17.964 18.625 1.00 46.90 123 TYR A CA 1
ATOM 678 C C . TYR A 1 88 ? 16.584 18.239 19.373 1.00 48.30 123 TYR A C 1
ATOM 679 O O . TYR A 1 88 ? 16.817 19.333 19.890 1.00 49.36 123 TYR A O 1
ATOM 688 N N . SER A 1 89 ? 17.422 17.215 19.428 1.00 49.95 124 SER A N 1
ATOM 689 C CA . SER A 1 89 ? 18.623 17.239 20.255 1.00 57.73 124 SER A CA 1
ATOM 690 C C . SER A 1 89 ? 19.648 18.264 19.786 1.00 51.98 124 SER A C 1
ATOM 691 O O . SER A 1 89 ? 20.460 18.742 20.573 1.00 55.43 124 SER A O 1
ATOM 694 N N . LYS A 1 90 ? 19.595 18.609 18.506 1.00 46.43 125 LYS A N 1
ATOM 695 C CA . LYS A 1 90 ? 20.552 19.536 17.917 1.00 51.85 125 LYS A CA 1
ATOM 696 C C . LYS A 1 90 ? 20.111 20.974 18.161 1.00 51.33 125 LYS A C 1
ATOM 697 O O . LYS A 1 90 ? 20.885 21.909 17.962 1.00 57.47 125 LYS A O 1
ATOM 703 N N . GLY A 1 91 ? 18.870 21.131 18.617 1.00 42.18 126 GLY A N 1
ATOM 704 C CA . GLY A 1 91 ? 18.303 22.427 18.940 1.00 40.19 126 GLY A CA 1
ATOM 705 C C . GLY A 1 91 ? 17.659 23.135 17.752 1.00 40.04 126 GLY A C 1
ATOM 706 O O . GLY A 1 91 ? 16.996 24.162 17.906 1.00 38.99 126 GLY A O 1
ATOM 707 N N . THR A 1 92 ? 17.833 22.573 16.562 1.00 37.46 127 THR A N 1
ATOM 708 C CA . THR A 1 92 ? 17.328 23.200 15.342 1.00 38.37 127 THR A CA 1
ATOM 709 C C . THR A 1 92 ? 16.635 22.182 14.445 1.00 42.34 127 THR A C 1
ATOM 710 O O . THR A 1 92 ? 16.948 20.983 14.470 1.00 42.36 127 THR A O 1
ATOM 714 N N . PHE A 1 93 ? 15.688 22.658 13.650 1.00 34.80 128 PHE A N 1
ATOM 715 C CA . PHE A 1 93 ? 15.104 21.808 12.645 1.00 33.56 128 PHE A CA 1
ATOM 716 C C . PHE A 1 93 ? 14.389 22.698 11.655 1.00 31.68 128 PHE A C 1
ATOM 717 O O . PHE A 1 93 ? 14.104 23.870 11.935 1.00 27.67 128 PHE A O 1
ATOM 725 N N . SER A 1 94 ? 14.118 22.164 10.477 1.00 32.91 129 SER A N 1
ATOM 726 C CA . SER A 1 94 ? 13.369 22.943 9.508 1.00 28.47 129 SER A CA 1
ATOM 727 C C . SER A 1 94 ? 12.237 22.083 8.970 1.00 34.52 129 SER A C 1
ATOM 728 O O . SER A 1 94 ? 12.307 20.848 8.994 1.00 36.22 129 SER A O 1
ATOM 731 N N . VAL A 1 95 ? 11.169 22.725 8.530 1.00 33.43 130 VAL A N 1
ATOM 732 C CA . VAL A 1 95 ? 10.111 21.997 7.854 1.00 35.98 130 VAL A CA 1
ATOM 733 C C . VAL A 1 95 ? 9.836 22.686 6.524 1.00 34.87 130 VAL A C 1
ATOM 734 O O . VAL A 1 95 ? 9.922 23.910 6.417 1.00 31.76 130 VAL A O 1
ATOM 738 N N . GLU A 1 96 ? 9.495 21.904 5.510 1.00 30.31 131 GLU A N 1
ATOM 739 C CA . GLU A 1 96 ? 9.178 22.481 4.215 1.00 28.53 131 GLU A CA 1
ATOM 740 C C . GLU A 1 96 ? 7.728 22.197 3.879 1.00 33.67 131 GLU A C 1
ATOM 741 O O . GLU A 1 96 ? 7.239 21.092 4.078 1.00 36.62 131 GLU A O 1
ATOM 747 N N . HIS A 1 97 ? 7.038 23.203 3.363 1.00 32.01 132 HIS A N 1
ATOM 748 C CA . HIS A 1 97 ? 5.627 23.054 3.048 1.00 33.84 132 HIS A CA 1
ATOM 749 C C . HIS A 1 97 ? 5.256 23.976 1.903 1.00 35.93 132 HIS A C 1
ATOM 750 O O . HIS A 1 97 ? 5.729 25.112 1.823 1.00 33.22 132 HIS A O 1
ATOM 757 N N . ASN A 1 98 ? 4.432 23.477 0.993 1.00 35.47 133 ASN A N 1
ATOM 758 C CA . ASN A 1 98 ? 3.875 24.333 -0.027 1.00 36.26 133 ASN A CA 1
ATOM 759 C C . ASN A 1 98 ? 2.544 24.903 0.470 1.00 38.85 133 ASN A C 1
ATOM 760 O O . ASN A 1 98 ? 1.552 24.176 0.600 1.00 39.48 133 ASN A O 1
ATOM 765 N N . PHE A 1 99 ? 2.528 26.198 0.776 1.00 36.18 134 PHE A N 1
ATOM 766 C CA . PHE A 1 99 ? 1.279 26.869 1.125 1.00 35.46 134 PHE A CA 1
ATOM 767 C C . PHE A 1 99 ? 0.556 27.233 -0.165 1.00 40.88 134 PHE A C 1
ATOM 768 O O . PHE A 1 99 ? 0.985 28.126 -0.890 1.00 41.15 134 PHE A O 1
ATOM 776 N N . ALA A 1 100 ? -0.520 26.514 -0.468 1.00 43.80 135 ALA A N 1
ATOM 777 C CA . ALA A 1 100 ? -1.233 26.726 -1.726 1.00 45.93 135 ALA A CA 1
ATOM 778 C C . ALA A 1 100 ? -2.201 27.906 -1.681 1.00 41.29 135 ALA A C 1
ATOM 779 O O . ALA A 1 100 ? -2.566 28.445 -2.726 1.00 42.30 135 ALA A O 1
ATOM 781 N N . ASN A 1 101 ? -2.592 28.324 -0.478 1.00 38.10 136 ASN A N 1
ATOM 782 C CA . ASN A 1 101 ? -3.633 29.337 -0.322 1.00 43.85 136 ASN A CA 1
ATOM 783 C C . ASN A 1 101 ? -3.198 30.551 0.501 1.00 40.27 136 ASN A C 1
ATOM 784 O O . ASN A 1 101 ? -2.532 30.410 1.518 1.00 37.32 136 ASN A O 1
ATOM 789 N N . ASN A 1 102 ? -3.560 31.745 0.035 1.00 38.74 137 ASN A N 1
ATOM 790 C CA . ASN A 1 102 ? -3.409 32.943 0.852 1.00 40.77 137 ASN A CA 1
ATOM 791 C C . ASN A 1 102 ? -4.282 32.824 2.088 1.00 39.34 137 ASN A C 1
ATOM 792 O O . ASN A 1 102 ? -5.296 32.121 2.064 1.00 39.53 137 ASN A O 1
ATOM 797 N N . GLY A 1 103 ? -3.909 33.505 3.168 1.00 33.24 138 GLY A N 1
ATOM 798 C CA . GLY A 1 103 ? -4.778 33.555 4.335 1.00 30.70 138 GLY A CA 1
ATOM 799 C C . GLY A 1 103 ? -3.978 33.619 5.620 1.00 30.27 138 GLY A C 1
ATOM 800 O O . GLY A 1 103 ? -2.751 33.684 5.599 1.00 29.42 138 GLY A O 1
ATOM 801 N N . HIS A 1 104 ? -4.682 33.575 6.740 1.00 28.50 139 HIS A N 1
ATOM 802 C CA . HIS A 1 104 ? -4.053 33.625 8.055 1.00 29.77 139 HIS A CA 1
ATOM 803 C C . HIS A 1 104 ? -3.861 32.216 8.577 1.00 27.49 139 HIS A C 1
ATOM 804 O O . HIS A 1 104 ? -4.720 31.348 8.387 1.00 30.75 139 HIS A O 1
ATOM 811 N N . TYR A 1 105 ? -2.723 32.002 9.226 1.00 24.51 140 TYR A N 1
ATOM 812 C CA . TYR A 1 105 ? -2.363 30.695 9.748 1.00 27.77 140 TYR A CA 1
ATOM 813 C C . TYR A 1 105 ? -1.896 30.791 11.198 1.00 26.23 140 TYR A C 1
ATOM 814 O O . TYR A 1 105 ? -1.499 31.867 11.669 1.00 21.69 140 TYR A O 1
ATOM 823 N N . ILE A 1 106 ? -1.946 29.661 11.894 1.00 24.95 141 ILE A N 1
ATOM 824 C CA . ILE A 1 106 ? -1.469 29.588 13.270 1.00 25.67 141 ILE A CA 1
ATOM 825 C C . ILE A 1 106 ? -0.573 28.370 13.410 1.00 27.95 141 ILE A C 1
ATOM 826 O O . ILE A 1 106 ? -0.968 27.259 13.050 1.00 23.91 141 ILE A O 1
ATOM 831 N N . GLY A 1 107 ? 0.639 28.584 13.910 1.00 25.31 142 GLY A N 1
ATOM 832 C CA . GLY A 1 107 ? 1.508 27.470 14.251 1.00 24.90 142 GLY A CA 1
ATOM 833 C C . GLY A 1 107 ? 1.310 27.163 15.726 1.00 29.64 142 GLY A C 1
ATOM 834 O O . GLY A 1 107 ? 1.510 28.027 16.581 1.00 28.33 142 GLY A O 1
ATOM 835 N N . LEU A 1 108 ? 0.889 25.943 16.015 1.00 26.03 143 LEU A N 1
ATOM 836 C CA . LEU A 1 108 ? 0.684 25.486 17.381 1.00 30.09 143 LEU A CA 1
ATOM 837 C C . LEU A 1 108 ? 1.902 24.659 17.772 1.00 31.25 143 LEU A C 1
ATOM 838 O O . LEU A 1 108 ? 2.125 23.581 17.220 1.00 30.36 143 LEU A O 1
ATOM 843 N N . VAL A 1 109 ? 2.706 25.166 18.694 1.00 31.23 144 VAL A N 1
ATOM 844 C CA . VAL A 1 109 ? 3.891 24.429 19.138 1.00 29.30 144 VAL A CA 1
ATOM 845 C C . VAL A 1 109 ? 3.633 23.858 20.527 1.00 31.73 144 VAL A C 1
ATOM 846 O O . VAL A 1 109 ? 3.355 24.618 21.446 1.00 32.35 144 VAL A O 1
ATOM 850 N N . THR A 1 110 ? 3.695 22.533 20.679 1.00 30.39 145 THR A N 1
ATOM 851 C CA . THR A 1 110 ? 3.454 21.913 21.982 1.00 36.41 145 THR A CA 1
ATOM 852 C C . THR A 1 110 ? 4.730 21.263 22.517 1.00 37.79 145 THR A C 1
ATOM 853 O O . THR A 1 110 ? 5.343 20.419 21.859 1.00 37.51 145 THR A O 1
ATOM 857 N N . LEU A 1 111 ? 5.130 21.699 23.707 1.00 37.04 146 LEU A N 1
ATOM 858 C CA . LEU A 1 111 ? 6.292 21.164 24.402 1.00 38.92 146 LEU A CA 1
ATOM 859 C C . LEU A 1 111 ? 5.798 20.270 25.522 1.00 44.42 146 LEU A C 1
ATOM 860 O O . LEU A 1 111 ? 4.808 20.592 26.174 1.00 46.56 146 LEU A O 1
ATOM 865 N N . THR A 1 112 ? 6.495 19.168 25.771 1.00 44.83 147 THR A N 1
ATOM 866 C CA . THR A 1 112 ? 6.180 18.348 26.925 1.00 46.81 147 THR A CA 1
ATOM 867 C C . THR A 1 112 ? 7.260 18.571 27.963 1.00 49.66 147 THR A C 1
ATOM 868 O O . THR A 1 112 ? 8.404 18.165 27.770 1.00 53.78 147 THR A O 1
ATOM 872 N N . ARG A 1 113 ? 6.889 19.190 29.077 1.00 51.64 148 ARG A N 1
ATOM 873 C CA . ARG A 1 113 ? 7.821 19.423 30.173 1.00 59.34 148 ARG A CA 1
ATOM 874 C C . ARG A 1 113 ? 8.224 18.069 30.726 1.00 68.93 148 ARG A C 1
ATOM 875 O O . ARG A 1 113 ? 7.546 17.076 30.469 1.00 74.95 148 ARG A O 1
ATOM 883 N N . GLU A 1 114 ? 9.297 17.988 31.500 1.00 76.62 149 GLU A N 1
ATOM 884 C CA . GLU A 1 114 ? 9.666 16.664 31.981 1.00 85.80 149 GLU A CA 1
ATOM 885 C C . GLU A 1 114 ? 8.965 16.463 33.309 1.00 85.56 149 GLU A C 1
ATOM 886 O O . GLU A 1 114 ? 9.133 15.448 33.973 1.00 95.53 149 GLU A O 1
ATOM 892 N N . SER A 1 115 ? 8.140 17.442 33.659 1.00 83.07 150 SER A N 1
ATOM 893 C CA . SER A 1 115 ? 7.074 17.281 34.631 1.00 89.28 150 SER A CA 1
ATOM 894 C C . SER A 1 115 ? 5.922 16.511 33.992 1.00 88.73 150 SER A C 1
ATOM 895 O O . SER A 1 115 ? 4.964 16.123 34.657 1.00 92.73 150 SER A O 1
ATOM 898 N N . GLY A 1 116 ? 6.051 16.300 32.685 1.00 85.51 151 GLY A N 1
ATOM 899 C CA . GLY A 1 116 ? 5.079 15.604 31.860 1.00 84.74 151 GLY A CA 1
ATOM 900 C C . GLY A 1 116 ? 3.859 16.426 31.466 1.00 82.43 151 GLY A C 1
ATOM 901 O O . GLY A 1 116 ? 3.005 15.944 30.722 1.00 82.71 151 GLY A O 1
ATOM 902 N N . GLN A 1 117 ? 3.811 17.688 31.883 1.00 77.59 152 GLN A N 1
ATOM 903 C CA . GLN A 1 117 ? 2.681 18.542 31.544 1.00 75.39 152 GLN A CA 1
ATOM 904 C C . GLN A 1 117 ? 2.998 19.194 30.221 1.00 67.43 152 GLN A C 1
ATOM 905 O O . GLN A 1 117 ? 4.161 19.366 29.872 1.00 64.32 152 GLN A O 1
ATOM 911 N N . GLN A 1 118 ? 1.966 19.544 29.472 1.00 63.68 153 GLN A N 1
ATOM 912 C CA . GLN A 1 118 ? 2.178 20.053 28.132 1.00 58.25 153 GLN A CA 1
ATOM 913 C C . GLN A 1 118 ? 1.866 21.523 28.086 1.00 51.58 153 GLN A C 1
ATOM 914 O O . GLN A 1 118 ? 0.897 21.977 28.684 1.00 54.01 153 GLN A O 1
ATOM 920 N N . GLU A 1 119 ? 2.706 22.271 27.386 1.00 41.02 154 GLU A N 1
ATOM 921 C CA . GLU A 1 119 ? 2.456 23.686 27.176 1.00 48.52 154 GLU A CA 1
ATOM 922 C C . GLU A 1 119 ? 2.454 23.968 25.695 1.00 42.17 154 GLU A C 1
ATOM 923 O O . GLU A 1 119 ? 3.349 23.530 24.975 1.00 39.12 154 GLU A O 1
ATOM 929 N N . THR A 1 120 ? 1.452 24.715 25.249 1.00 37.40 155 THR A N 1
ATOM 930 C CA . THR A 1 120 ? 1.329 25.096 23.853 1.00 34.27 155 THR A CA 1
ATOM 931 C C . THR A 1 120 ? 1.515 26.603 23.692 1.00 30.67 155 THR A C 1
ATOM 932 O O . THR A 1 120 ? 1.084 27.384 24.537 1.00 35.28 155 THR A O 1
ATOM 936 N N . ALA A 1 121 ? 2.253 26.991 22.659 1.00 31.24 156 ALA A N 1
ATOM 937 C CA . ALA A 1 121 ? 2.366 28.394 22.265 1.00 30.94 156 ALA A CA 1
ATOM 938 C C . ALA A 1 121 ? 1.928 28.521 20.807 1.00 31.32 156 ALA A C 1
ATOM 939 O O . ALA A 1 121 ? 2.008 27.551 20.042 1.00 30.74 156 ALA A O 1
ATOM 941 N N . GLN A 1 122 ? 1.435 29.697 20.430 1.00 24.37 157 GLN A N 1
ATOM 942 C CA . GLN A 1 122 ? 0.946 29.912 19.067 1.00 27.09 157 GLN A CA 1
ATOM 943 C C . GLN A 1 122 ? 1.792 30.955 18.355 1.00 25.53 157 GLN A C 1
ATOM 944 O O . GLN A 1 122 ? 2.012 32.046 18.897 1.00 24.80 157 GLN A O 1
ATOM 950 N N . PHE A 1 123 ? 2.230 30.664 17.139 1.00 23.58 158 PHE A N 1
ATOM 951 C CA . PHE A 1 123 ? 2.754 31.746 16.319 1.00 24.58 158 PHE A CA 1
ATOM 952 C C . PHE A 1 123 ? 1.810 31.981 15.154 1.00 25.65 158 PHE A C 1
ATOM 953 O O . PHE A 1 123 ? 1.361 31.049 14.489 1.00 29.65 158 PHE A O 1
ATOM 961 N N . LYS A 1 124 ? 1.449 33.244 14.997 1.00 21.03 159 LYS A N 1
ATOM 962 C CA . LYS A 1 124 ? 0.497 33.654 13.981 1.00 22.20 159 LYS A CA 1
ATOM 963 C C . LYS A 1 124 ? 1.211 34.292 12.804 1.00 23.95 159 LYS A C 1
ATOM 964 O O . LYS A 1 124 ? 2.083 35.148 12.993 1.00 22.93 159 LYS A O 1
ATOM 970 N N . PHE A 1 125 ? 0.821 33.900 11.596 1.00 24.13 160 PHE A N 1
ATOM 971 C CA . PHE A 1 125 ? 1.426 34.461 10.399 1.00 25.15 160 PHE A CA 1
ATOM 972 C C . PHE A 1 125 ? 0.424 34.473 9.268 1.00 29.94 160 PHE A C 1
ATOM 973 O O . PHE A 1 125 ? -0.661 33.909 9.374 1.00 28.38 160 PHE A O 1
ATOM 981 N N . MET A 1 126 ? 0.772 35.149 8.188 1.00 23.97 161 MET A N 1
ATOM 982 C CA . MET A 1 126 ? -0.108 35.122 7.027 1.00 25.27 161 MET A CA 1
ATOM 983 C C . MET A 1 126 ? 0.664 34.927 5.725 1.00 26.62 161 MET A C 1
ATOM 984 O O . MET A 1 126 ? 1.877 35.197 5.642 1.00 27.10 161 MET A O 1
ATOM 989 N N . VAL A 1 127 ? -0.042 34.391 4.739 1.00 27.16 162 VAL A N 1
ATOM 990 C CA . VAL A 1 127 ? 0.510 34.159 3.423 1.00 33.26 162 VAL A CA 1
ATOM 991 C C . VAL A 1 127 ? -0.20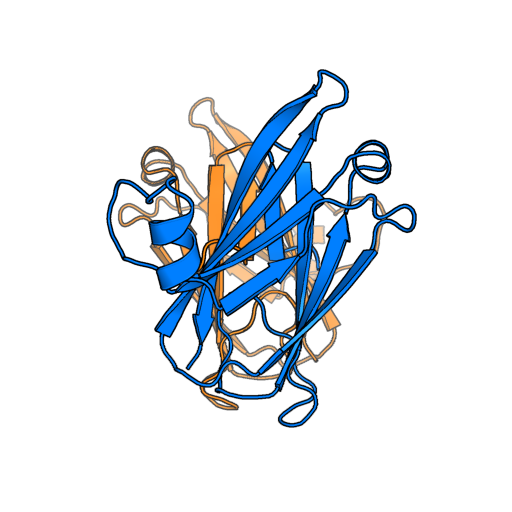8 35.058 2.424 1.00 35.56 162 VAL A C 1
ATOM 992 O O . VAL A 1 127 ? -1.440 35.116 2.421 1.00 32.70 162 VAL A O 1
ATOM 996 N N . GLY A 1 128 ? 0.553 35.787 1.613 1.00 36.29 163 GLY A N 1
ATOM 997 C CA . GLY A 1 128 ? -0.019 36.571 0.533 1.00 43.51 163 GLY A CA 1
ATOM 998 C C . GLY A 1 128 ? -0.451 37.951 0.980 1.00 56.99 163 GLY A C 1
ATOM 999 O O . GLY A 1 128 ? -0.445 38.248 2.179 1.00 59.32 163 GLY A O 1
ATOM 1000 N N . MET B 1 2 ? -2.028 41.538 13.180 1.00 68.34 37 MET B N 1
ATOM 1001 C CA . MET B 1 2 ? -1.726 40.465 12.237 1.00 68.59 37 MET B CA 1
ATOM 1002 C C . MET B 1 2 ? -0.830 39.388 12.864 1.00 59.25 37 MET B C 1
ATOM 1003 O O . MET B 1 2 ? -1.283 38.591 13.705 1.00 59.59 37 MET B O 1
ATOM 1008 N N . GLY B 1 3 ? 0.432 39.368 12.434 1.00 45.24 38 GLY B N 1
ATOM 1009 C CA . GLY B 1 3 ? 1.426 38.437 12.947 1.00 32.62 38 GLY B CA 1
ATOM 1010 C C . GLY B 1 3 ? 1.731 38.732 14.399 1.00 32.63 38 GLY B C 1
ATOM 1011 O O . GLY B 1 3 ? 1.518 39.844 14.868 1.00 27.81 38 GLY B O 1
ATOM 1012 N N . ASN B 1 4 ? 2.214 37.735 15.135 1.00 25.82 39 ASN B N 1
ATOM 1013 C CA . ASN B 1 4 ? 2.743 37.983 16.473 1.00 25.63 39 ASN B CA 1
ATOM 1014 C C . ASN B 1 4 ? 4.205 37.614 16.676 1.00 28.86 39 ASN B C 1
ATOM 1015 O O . ASN B 1 4 ? 4.626 37.430 17.820 1.00 25.06 39 ASN B O 1
ATOM 1020 N N . MET B 1 5 ? 4.977 37.451 15.600 1.00 22.12 40 MET B N 1
ATOM 1021 C CA . MET B 1 5 ? 6.285 36.797 15.752 1.00 23.30 40 MET B CA 1
ATOM 1022 C C . MET B 1 5 ? 7.469 37.749 15.804 1.00 27.86 40 MET B C 1
ATOM 1023 O O . MET B 1 5 ? 8.471 37.455 16.446 1.00 23.60 40 MET B O 1
ATOM 1028 N N . CYS B 1 6 ? 7.341 38.909 15.170 1.00 22.10 41 CYS B N 1
ATOM 1029 C CA . CYS B 1 6 ? 8.447 39.854 15.082 1.00 25.55 41 CYS B CA 1
ATOM 1030 C C . CYS B 1 6 ? 8.322 40.877 16.196 1.00 23.49 41 CYS B C 1
ATOM 1031 O O . CYS B 1 6 ? 7.375 41.640 16.196 1.00 24.71 41 CYS B O 1
ATOM 1034 N N . MET B 1 7 ? 9.270 40.918 17.139 1.00 21.31 42 MET B N 1
ATOM 1035 C CA . MET B 1 7 ? 9.013 41.718 18.341 1.00 23.33 42 MET B CA 1
ATOM 1036 C C . MET B 1 7 ? 10.242 42.259 19.033 1.00 24.62 42 MET B C 1
ATOM 1037 O O . MET B 1 7 ? 11.330 41.737 18.870 1.00 25.79 42 MET B O 1
ATOM 1042 N N . VAL B 1 8 ? 10.033 43.294 19.842 1.00 25.87 43 VAL B N 1
ATOM 1043 C CA . VAL B 1 8 ? 11.000 43.691 20.861 1.00 25.17 43 VAL B CA 1
ATOM 1044 C C . VAL B 1 8 ? 10.309 43.447 22.217 1.00 25.27 43 VAL B C 1
ATOM 1045 O O . VAL B 1 8 ? 9.097 43.561 22.308 1.00 25.07 43 VAL B O 1
ATOM 1049 N N . MET B 1 9 ? 11.053 43.007 23.232 1.00 23.04 44 MET B N 1
ATOM 1050 C CA . MET B 1 9 ? 10.425 42.523 24.455 1.00 23.80 44 MET B CA 1
ATOM 1051 C C . MET B 1 9 ? 10.738 43.280 25.743 1.00 25.44 44 MET B C 1
ATOM 1052 O O . MET B 1 9 ? 11.892 43.614 25.996 1.00 27.19 44 MET B O 1
ATOM 1057 N N . PHE B 1 10 ? 9.712 43.494 26.569 1.00 25.64 45 PHE B N 1
ATOM 1058 C CA . PHE B 1 10 ? 9.907 43.910 27.946 1.00 29.96 45 PHE B CA 1
ATOM 1059 C C . PHE B 1 10 ? 9.259 42.893 28.859 1.00 33.65 45 PHE B C 1
ATOM 1060 O O . PHE B 1 10 ? 8.107 43.068 29.251 1.00 36.90 45 PHE B O 1
ATOM 1068 N N . GLY B 1 11 ? 9.980 41.839 29.215 1.00 32.89 46 GLY B N 1
ATOM 1069 C CA . GLY B 1 11 ? 9.384 40.792 30.025 1.00 33.64 46 GLY B CA 1
ATOM 1070 C C . GLY B 1 11 ? 8.300 40.107 29.207 1.00 33.20 46 GLY B C 1
ATOM 1071 O O . GLY B 1 11 ? 8.565 39.605 28.122 1.00 28.11 46 GLY B O 1
ATOM 1072 N N . TYR B 1 12 ? 7.068 40.102 29.704 1.00 32.30 47 TYR B N 1
ATOM 1073 C CA . TYR B 1 12 ? 5.978 39.508 28.937 1.00 31.28 47 TYR B CA 1
ATOM 1074 C C . TYR B 1 12 ? 5.380 40.502 27.965 1.00 31.56 47 TYR B C 1
ATOM 1075 O O . TYR B 1 12 ? 4.589 40.130 27.098 1.00 32.34 47 TYR B O 1
ATOM 1084 N N . ASP B 1 13 ? 5.694 41.779 28.148 1.00 32.49 48 ASP B N 1
ATOM 1085 C CA . ASP B 1 13 ? 5.065 42.790 27.308 1.00 35.65 48 ASP B CA 1
ATOM 1086 C C . ASP B 1 13 ? 5.889 42.972 26.037 1.00 34.41 48 ASP B C 1
ATOM 1087 O O . ASP B 1 13 ? 7.070 43.313 26.110 1.00 37.09 48 ASP B O 1
ATOM 1092 N N . MET B 1 14 ? 5.242 42.868 24.879 1.00 27.62 49 MET B N 1
ATOM 1093 C CA . MET B 1 14 ? 5.964 42.891 23.605 1.00 26.32 49 MET B CA 1
ATOM 1094 C C . MET B 1 14 ? 5.504 44.086 22.808 1.00 27.85 49 MET B C 1
ATOM 1095 O O . MET B 1 14 ? 4.413 44.628 23.038 1.00 29.14 49 MET B O 1
ATOM 1100 N N . ILE B 1 15 ? 6.374 44.529 21.910 1.00 23.67 50 ILE B N 1
ATOM 1101 C CA . ILE B 1 15 ? 5.996 45.491 20.887 1.00 26.45 50 ILE B CA 1
ATOM 1102 C C . ILE B 1 15 ? 6.211 44.801 19.546 1.00 22.77 50 ILE B C 1
ATOM 1103 O O . ILE B 1 15 ? 7.302 44.358 19.245 1.00 23.66 50 ILE B O 1
ATOM 1108 N N . HIS B 1 16 ? 5.147 44.645 18.775 1.00 22.87 51 HIS B N 1
ATOM 1109 C CA . HIS B 1 16 ? 5.273 43.966 17.498 1.00 22.99 51 HIS B CA 1
ATOM 1110 C C . HIS B 1 16 ? 5.820 44.950 16.478 1.00 23.69 51 HIS B C 1
ATOM 1111 O O . HIS B 1 16 ? 5.454 46.130 16.467 1.00 27.67 51 HIS B O 1
ATOM 1118 N N . ILE B 1 17 ? 6.672 44.444 15.609 1.00 20.29 52 ILE B N 1
ATOM 1119 C CA . ILE B 1 17 ? 7.348 45.267 14.598 1.00 23.54 52 ILE B CA 1
ATOM 1120 C C . ILE B 1 17 ? 7.129 44.692 13.199 1.00 28.35 52 ILE B C 1
ATOM 1121 O O . ILE B 1 17 ? 7.237 43.474 13.003 1.00 23.78 52 ILE B O 1
ATOM 1126 N N . THR B 1 18 ? 6.834 45.566 12.238 1.00 27.09 53 THR B N 1
ATOM 1127 C CA . THR B 1 18 ? 6.759 45.194 10.833 1.00 25.34 53 THR B CA 1
ATOM 1128 C C . THR B 1 18 ? 7.664 46.146 10.034 1.00 28.23 53 THR B C 1
ATOM 1129 O O . THR B 1 18 ? 7.717 47.344 10.315 1.00 28.54 53 THR B O 1
ATOM 1133 N N . VAL B 1 19 ? 8.388 45.608 9.067 1.00 25.77 54 VAL B N 1
ATOM 1134 C CA . VAL B 1 19 ? 9.263 46.423 8.240 1.00 26.57 54 VAL B CA 1
ATOM 1135 C C . VAL B 1 19 ? 8.891 46.262 6.786 1.00 29.96 54 VAL B C 1
ATOM 1136 O O . VAL B 1 19 ? 8.745 45.131 6.317 1.00 31.60 54 VAL B O 1
ATOM 1140 N N . PHE B 1 20 ? 8.699 47.361 6.059 1.00 31.61 55 PHE B N 1
ATOM 1141 C CA . PHE B 1 20 ? 8.588 47.203 4.615 1.00 35.42 55 PHE B CA 1
ATOM 1142 C C . PHE B 1 20 ? 9.427 48.237 3.869 1.00 42.64 55 PHE B C 1
ATOM 1143 O O . PHE B 1 20 ? 9.856 49.241 4.437 1.00 34.37 55 PHE B O 1
ATOM 1151 N N . GLN B 1 21 ? 9.690 47.921 2.604 1.00 26.82 56 GLN B N 1
ATOM 1152 C CA . GLN B 1 21 ? 10.524 48.725 1.715 1.00 28.59 56 GLN B CA 1
ATOM 1153 C C . GLN B 1 21 ? 9.791 48.914 0.397 1.00 31.35 56 GLN B C 1
ATOM 1154 O O . GLN B 1 21 ? 9.986 48.158 -0.567 1.00 32.16 56 GLN B O 1
ATOM 1160 N N . PRO B 1 22 ? 8.912 49.917 0.367 1.00 34.22 57 PRO B N 1
ATOM 1161 C CA . PRO B 1 22 ? 7.943 50.155 -0.709 1.00 33.30 57 PRO B CA 1
ATOM 1162 C C . PRO B 1 22 ? 8.586 50.416 -2.080 1.00 44.10 57 PRO B C 1
ATOM 1163 O O . PRO B 1 22 ? 7.916 50.223 -3.106 1.00 39.68 57 PRO B O 1
ATOM 1167 N N . ASP B 1 23 ? 9.823 50.909 -2.106 1.00 38.53 58 ASP B N 1
ATOM 1168 C CA . ASP B 1 23 ? 10.503 51.150 -3.389 1.00 47.41 58 ASP B CA 1
ATOM 1169 C C . ASP B 1 23 ? 11.020 49.861 -4.038 1.00 47.87 58 ASP B C 1
ATOM 1170 O O . ASP B 1 23 ? 11.285 49.830 -5.239 1.00 51.73 58 ASP B O 1
ATOM 1175 N N . LYS B 1 24 ? 11.158 48.804 -3.244 1.00 40.77 59 LYS B N 1
ATOM 1176 C CA . LYS B 1 24 ? 11.732 47.541 -3.715 1.00 45.48 59 LYS B CA 1
ATOM 1177 C C . LYS B 1 24 ? 10.721 46.417 -3.883 1.00 46.94 59 LYS B C 1
ATOM 1178 O O . LYS B 1 24 ? 10.844 45.601 -4.800 1.00 50.38 59 LYS B O 1
ATOM 1184 N N . SER B 1 25 ? 9.725 46.378 -3.007 1.00 34.81 60 SER B N 1
ATOM 1185 C CA . SER B 1 25 ? 8.885 45.208 -2.898 1.00 38.57 60 SER B CA 1
ATOM 1186 C C . SER B 1 25 ? 7.591 45.475 -2.128 1.00 35.93 60 SER B C 1
ATOM 1187 O O . SER B 1 25 ? 7.481 46.458 -1.412 1.00 32.65 60 SER B O 1
ATOM 1190 N N . ARG B 1 26 ? 6.615 44.586 -2.276 1.00 33.90 61 ARG B N 1
ATOM 1191 C CA . ARG B 1 26 ? 5.403 44.633 -1.466 1.00 32.55 61 ARG B CA 1
ATOM 1192 C C . ARG B 1 26 ? 5.482 43.652 -0.295 1.00 35.94 61 ARG B C 1
ATOM 1193 O O . ARG B 1 26 ? 4.491 43.441 0.408 1.00 33.33 61 ARG B O 1
ATOM 1201 N N . SER B 1 27 ? 6.651 43.038 -0.100 1.00 32.33 62 SER B N 1
ATOM 1202 C CA . SER B 1 27 ? 6.853 42.098 1.004 1.00 31.92 62 SER B CA 1
ATOM 1203 C C . SER B 1 27 ? 7.052 42.805 2.354 1.00 31.78 62 SER B C 1
ATOM 1204 O O . SER B 1 27 ? 7.329 44.005 2.415 1.00 28.59 62 SER B O 1
ATOM 1207 N N . GLU B 1 28 ? 6.945 42.044 3.436 1.00 32.79 63 GLU B N 1
ATOM 1208 C CA . GLU B 1 28 ? 7.186 42.566 4.782 1.00 34.02 63 GLU B CA 1
ATOM 1209 C C . GLU B 1 28 ? 8.319 41.786 5.423 1.00 26.85 63 GLU B C 1
ATOM 1210 O O . GLU B 1 28 ? 8.408 40.580 5.232 1.00 25.45 63 GLU B O 1
ATOM 1216 N N . TYR B 1 29 ? 9.175 42.463 6.175 1.00 24.73 64 TYR B N 1
ATOM 1217 C CA . TYR B 1 29 ? 10.345 41.808 6.757 1.00 27.47 64 TYR B CA 1
ATOM 1218 C C . TYR B 1 29 ? 10.388 41.981 8.269 1.00 28.18 64 TYR B C 1
ATOM 1219 O O . TYR B 1 29 ? 9.542 42.664 8.845 1.00 25.82 64 TYR B O 1
ATOM 1228 N N . CYS B 1 30 ? 11.384 41.372 8.904 1.00 27.81 65 CYS B N 1
ATOM 1229 C CA . CYS B 1 30 ? 11.554 41.524 10.339 1.00 25.25 65 CYS B CA 1
ATOM 1230 C C . CYS B 1 30 ? 12.994 41.963 10.605 1.00 29.35 65 CYS B C 1
ATOM 1231 O O . CYS B 1 30 ? 13.280 43.159 10.585 1.00 33.82 65 CYS B O 1
ATOM 1234 N N . ASP B 1 31 ? 13.906 41.027 10.868 1.00 29.11 66 ASP B N 1
ATOM 1235 C CA . ASP B 1 31 ? 15.253 41.454 11.237 1.00 30.13 66 ASP B CA 1
ATOM 1236 C C . ASP B 1 31 ? 16.273 41.263 10.115 1.00 32.83 66 ASP B C 1
ATOM 1237 O O . ASP B 1 31 ? 17.455 41.535 10.302 1.00 30.17 66 ASP B O 1
ATOM 1242 N N . GLU B 1 32 ? 15.805 40.812 8.957 1.00 26.57 67 GLU B N 1
ATOM 1243 C CA . GLU B 1 32 ? 16.662 40.710 7.782 1.00 31.30 67 GLU B CA 1
ATOM 1244 C C . GLU B 1 32 ? 16.042 41.556 6.695 1.00 35.06 67 GLU B C 1
ATOM 1245 O O . GLU B 1 32 ? 15.127 41.120 5.996 1.00 40.14 67 GLU B O 1
ATOM 1251 N N . ILE B 1 33 ? 16.523 42.788 6.592 1.00 33.39 68 ILE B N 1
ATOM 1252 C CA . ILE B 1 33 ? 16.008 43.753 5.626 1.00 30.84 68 ILE B CA 1
ATOM 1253 C C . ILE B 1 33 ? 16.903 43.763 4.386 1.00 35.21 68 ILE B C 1
ATOM 1254 O O . ILE B 1 33 ? 18.042 44.203 4.473 1.00 35.06 68 ILE B O 1
ATOM 1259 N N . PRO B 1 34 ? 16.385 43.302 3.229 1.00 36.61 69 PRO B N 1
ATOM 1260 C CA . PRO B 1 34 ? 17.258 42.960 2.087 1.00 40.05 69 PRO B CA 1
ATOM 1261 C C . PRO B 1 34 ? 17.844 44.135 1.298 1.00 42.09 69 PRO B C 1
ATOM 1262 O O . PRO B 1 34 ? 18.899 43.975 0.674 1.00 41.23 69 PRO B O 1
ATOM 1266 N N . ALA B 1 35 ? 17.213 45.303 1.329 1.00 36.60 70 ALA B N 1
ATOM 1267 C CA . ALA B 1 35 ? 17.662 46.365 0.433 1.00 37.91 70 ALA B CA 1
ATOM 1268 C C . ALA B 1 35 ? 18.040 47.621 1.198 1.00 33.07 70 ALA B C 1
ATOM 1269 O O . ALA B 1 35 ? 17.657 47.799 2.350 1.00 31.50 70 ALA B O 1
ATOM 1271 N N . THR B 1 36 ? 18.884 48.437 0.576 1.00 35.92 71 THR B N 1
ATOM 1272 C CA . THR B 1 36 ? 19.145 49.779 1.056 1.00 39.94 71 THR B CA 1
ATOM 1273 C C . THR B 1 36 ? 17.987 50.635 0.559 1.00 42.36 71 THR B C 1
ATOM 1274 O O . THR B 1 36 ? 17.250 50.220 -0.337 1.00 41.10 71 THR B O 1
ATOM 1278 N N . GLY B 1 37 ? 17.772 51.790 1.169 1.00 40.71 72 GLY B N 1
ATOM 1279 C CA . GLY B 1 37 ? 16.759 52.687 0.652 1.00 47.08 72 GLY B CA 1
ATOM 1280 C C . GLY B 1 37 ? 15.642 52.937 1.645 1.00 48.94 72 GLY B C 1
ATOM 1281 O O . GLY B 1 37 ? 15.780 52.664 2.852 1.00 32.74 72 GLY B O 1
ATOM 1282 N N . ARG B 1 38 ? 14.516 53.406 1.107 1.00 35.76 73 ARG B N 1
ATOM 1283 C CA . ARG B 1 38 ? 13.363 53.820 1.902 1.00 35.08 73 ARG B CA 1
ATOM 1284 C C . ARG B 1 38 ? 12.817 52.671 2.724 1.00 36.41 73 ARG B C 1
ATOM 1285 O O . ARG B 1 38 ? 12.396 51.646 2.194 1.00 34.10 73 ARG B O 1
ATOM 1293 N N . THR B 1 39 ? 12.806 52.857 4.031 1.00 31.32 74 THR B N 1
ATOM 1294 C CA . THR B 1 39 ? 12.386 51.779 4.908 1.00 31.96 74 THR B CA 1
ATOM 1295 C C . THR B 1 39 ? 11.410 52.316 5.929 1.00 33.39 74 THR B C 1
ATOM 1296 O O . THR B 1 39 ? 11.672 53.333 6.568 1.00 31.84 74 THR B O 1
ATOM 1300 N N . ILE B 1 40 ? 10.278 51.627 6.085 1.00 28.33 75 ILE B N 1
ATOM 1301 C CA . ILE B 1 40 ? 9.301 52.032 7.062 1.00 26.19 75 ILE B CA 1
ATOM 1302 C C . ILE B 1 40 ? 9.206 50.957 8.122 1.00 30.58 75 ILE B C 1
ATOM 1303 O O . ILE B 1 40 ? 8.997 49.791 7.801 1.00 29.12 75 ILE B O 1
ATOM 1308 N N . MET B 1 41 ? 9.360 51.359 9.379 1.00 29.21 76 MET B N 1
ATOM 1309 C CA . MET B 1 41 ? 9.179 50.440 10.501 1.00 27.27 76 MET B CA 1
ATOM 1310 C C . MET B 1 41 ? 7.953 50.807 11.316 1.00 30.70 76 MET B C 1
ATOM 1311 O O . MET B 1 41 ? 7.870 51.919 11.846 1.00 32.01 76 MET B O 1
ATOM 1316 N N . ALA B 1 42 ? 7.014 49.866 11.417 1.00 28.30 77 ALA B N 1
ATOM 1317 C CA . ALA B 1 42 ? 5.776 50.082 12.153 1.00 30.19 77 ALA B CA 1
ATOM 1318 C C . ALA B 1 42 ? 5.776 49.314 13.475 1.00 32.59 77 ALA B C 1
ATOM 1319 O O . ALA B 1 42 ? 6.085 48.118 13.503 1.00 33.07 77 ALA B O 1
ATOM 1321 N N . PHE B 1 43 ? 5.412 50.013 14.550 1.00 29.56 78 PHE B N 1
ATOM 1322 C CA . PHE B 1 43 ? 5.428 49.481 15.915 1.00 31.65 78 PHE B CA 1
ATOM 1323 C C . PHE B 1 43 ? 3.996 49.375 16.433 1.00 27.92 78 PHE B C 1
ATOM 1324 O O . PHE B 1 43 ? 3.198 50.297 16.263 1.00 32.77 78 PHE B O 1
ATOM 1332 N N . ASP B 1 44 ? 3.678 48.241 17.051 1.00 24.94 79 ASP B N 1
ATOM 1333 C CA . ASP B 1 44 ? 2.351 47.995 17.609 1.00 24.68 79 ASP B CA 1
ATOM 1334 C C . ASP B 1 44 ? 2.553 47.523 19.059 1.00 26.37 79 ASP B C 1
ATOM 1335 O O . ASP B 1 44 ? 2.960 46.389 19.308 1.00 26.45 79 ASP B O 1
ATOM 1340 N N . ILE B 1 45 ? 2.235 48.379 20.010 1.00 26.90 80 ILE B N 1
ATOM 1341 C CA . ILE B 1 45 ? 2.439 48.067 21.412 1.00 28.56 80 ILE B CA 1
ATOM 1342 C C . ILE B 1 45 ? 1.346 47.140 21.939 1.00 31.39 80 ILE B C 1
ATOM 1343 O O . ILE B 1 45 ? 0.171 47.507 21.919 1.00 32.52 80 ILE B O 1
ATOM 1348 N N . GLU B 1 46 ? 1.709 45.933 22.388 1.00 28.48 81 GLU B N 1
ATOM 1349 C CA . GLU B 1 46 ? 0.695 44.952 22.770 1.00 29.18 81 GLU B CA 1
ATOM 1350 C C . GLU B 1 46 ? -0.044 45.289 24.068 1.00 37.03 81 GLU B C 1
ATOM 1351 O O . GLU B 1 46 ? -1.236 45.031 24.174 1.00 39.14 81 GLU B O 1
ATOM 1357 N N . ASN B 1 47 ? 0.673 45.784 25.073 1.00 34.54 82 ASN B N 1
ATOM 1358 C CA . ASN B 1 47 ? 0.079 46.097 26.375 1.00 34.66 82 ASN B CA 1
ATOM 1359 C C . ASN B 1 47 ? -0.497 47.522 26.386 1.00 35.61 82 ASN B C 1
ATOM 1360 O O . ASN B 1 47 ? 0.243 48.492 26.251 1.00 35.74 82 ASN B O 1
ATOM 1365 N N . PRO B 1 48 ? -1.818 47.654 26.540 1.00 37.16 83 PRO B N 1
ATOM 1366 C CA . PRO B 1 48 ? -2.484 48.967 26.585 1.00 45.53 83 PRO B CA 1
ATOM 1367 C C . PRO B 1 48 ? -1.918 49.931 27.641 1.00 46.32 83 PRO B C 1
ATOM 1368 O O . PRO B 1 48 ? -1.955 51.139 27.425 1.00 42.65 83 PRO B O 1
ATOM 1372 N N . ALA B 1 49 ? -1.446 49.412 28.774 1.00 46.13 84 ALA B N 1
ATOM 1373 C CA . ALA B 1 49 ? -0.886 50.259 29.829 1.00 47.60 84 ALA B CA 1
ATOM 1374 C C . ALA B 1 49 ? 0.350 51.030 29.357 1.00 46.59 84 ALA B C 1
ATOM 1375 O O . ALA B 1 49 ? 0.652 52.095 29.887 1.00 53.25 84 ALA B O 1
ATOM 1377 N N . PHE B 1 50 ? 1.048 50.499 28.356 1.00 37.51 85 PHE B N 1
ATOM 1378 C CA . PHE B 1 50 ? 2.248 51.138 27.820 1.00 35.14 85 PHE B CA 1
ATOM 1379 C C . PHE B 1 50 ? 1.909 52.394 27.029 1.00 43.44 85 PHE B C 1
ATOM 1380 O O . PHE B 1 50 ? 2.800 53.168 26.680 1.00 46.91 85 PHE B O 1
ATOM 1388 N N . ARG B 1 51 ? 0.628 52.602 26.729 1.00 43.63 86 ARG B N 1
ATOM 1389 C CA . ARG B 1 51 ? 0.251 53.776 25.949 1.00 45.46 86 ARG B CA 1
ATOM 1390 C C . ARG B 1 51 ? 0.417 55.069 26.746 1.00 44.07 86 ARG B C 1
ATOM 1391 O O . ARG B 1 51 ? 0.409 56.160 26.180 1.00 44.84 86 ARG B O 1
ATOM 1399 N N . ASP B 1 52 ? 0.541 54.945 28.060 1.00 45.18 87 ASP B N 1
ATOM 1400 C CA . ASP B 1 52 ? 0.666 56.114 28.918 1.00 47.73 87 ASP B CA 1
ATOM 1401 C C . ASP B 1 52 ? 2.131 56.268 29.343 1.00 47.17 87 ASP B C 1
ATOM 1402 O O . ASP B 1 52 ? 2.448 57.081 30.208 1.00 52.79 87 ASP B O 1
ATOM 1407 N N . LEU B 1 53 ? 3.011 55.449 28.762 1.00 44.42 88 LEU B N 1
ATOM 1408 C CA . LEU B 1 53 ? 4.433 55.446 29.122 1.00 45.37 88 LEU B CA 1
ATOM 1409 C C . LEU B 1 53 ? 5.305 56.082 28.048 1.00 42.46 88 LEU B C 1
ATOM 1410 O O . LEU B 1 53 ? 5.192 55.737 26.870 1.00 44.26 88 LEU B O 1
ATOM 1415 N N . PRO B 1 54 ? 6.191 56.998 28.463 1.00 43.37 89 PRO B N 1
ATOM 1416 C CA . PRO B 1 54 ? 7.152 57.594 27.538 1.00 43.22 89 PRO B CA 1
ATOM 1417 C C . PRO B 1 54 ? 7.990 56.513 26.871 1.00 41.12 89 PRO B C 1
ATOM 1418 O O . PRO B 1 54 ? 8.512 55.622 27.544 1.00 38.77 89 PRO B O 1
ATOM 1422 N N . LEU B 1 55 ? 8.075 56.582 25.550 1.00 40.47 90 LEU B N 1
ATOM 1423 C CA . LEU B 1 55 ? 8.822 55.608 24.780 1.00 35.28 90 LEU B CA 1
ATOM 1424 C C . LEU B 1 55 ? 9.774 56.331 23.823 1.00 36.89 90 LEU B C 1
ATOM 1425 O O . LEU B 1 55 ? 9.369 57.168 23.014 1.00 39.68 90 LEU B O 1
ATOM 1430 N N . GLU B 1 56 ? 11.052 56.008 23.933 1.00 37.57 91 GLU B N 1
ATOM 1431 C CA . GLU B 1 56 ? 12.072 56.615 23.094 1.00 34.08 91 GLU B CA 1
ATOM 1432 C C . GLU B 1 56 ? 12.640 55.563 22.145 1.00 34.04 91 GLU B C 1
ATOM 1433 O O . GLU B 1 56 ? 12.786 54.396 22.520 1.00 33.11 91 GLU B O 1
ATOM 1439 N N . LEU B 1 57 ? 12.948 55.960 20.916 1.00 31.17 92 LEU B N 1
ATOM 1440 C CA . LEU B 1 57 ? 13.581 55.030 19.981 1.00 30.63 92 LEU B CA 1
ATOM 1441 C C . LEU B 1 57 ? 14.861 55.640 19.430 1.00 31.57 92 LEU B C 1
ATOM 1442 O O . LEU B 1 57 ? 14.859 56.771 18.955 1.00 32.11 92 LEU B O 1
ATOM 1447 N N . ARG B 1 58 ? 15.946 54.886 19.506 1.00 27.58 93 ARG B N 1
ATOM 1448 C CA . ARG B 1 58 ? 17.185 55.263 18.849 1.00 29.68 93 ARG B CA 1
ATOM 1449 C C . ARG B 1 58 ? 17.713 54.094 18.056 1.00 33.00 93 ARG B C 1
ATOM 1450 O O . ARG B 1 58 ? 17.931 53.014 18.601 1.00 36.34 93 ARG B O 1
ATOM 1458 N N . ILE B 1 59 ? 17.916 54.296 16.762 1.00 32.71 94 ILE B N 1
ATOM 1459 C CA . ILE B 1 59 ? 18.519 53.239 15.959 1.00 30.49 94 ILE B CA 1
ATOM 1460 C C . ILE B 1 59 ? 19.987 53.587 15.753 1.00 31.30 94 ILE B C 1
ATOM 1461 O O . ILE B 1 59 ? 20.313 54.679 15.295 1.00 32.01 94 ILE B O 1
ATOM 1466 N N . ILE B 1 60 ? 20.869 52.674 16.137 1.00 28.00 95 ILE B N 1
ATOM 1467 C CA . ILE B 1 60 ? 22.307 52.905 15.990 1.00 29.71 95 ILE B CA 1
ATOM 1468 C C . ILE B 1 60 ? 22.956 51.873 15.086 1.00 28.14 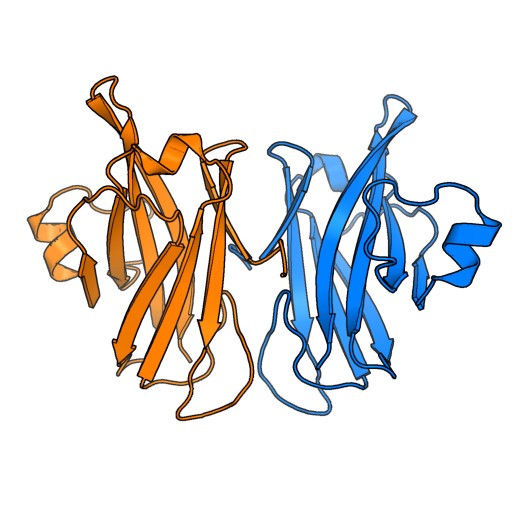95 ILE B C 1
ATOM 1469 O O . ILE B 1 60 ? 22.465 50.745 14.931 1.00 27.91 95 ILE B O 1
ATOM 1474 N N . ARG B 1 61 ? 24.071 52.272 14.490 1.00 32.07 96 ARG B N 1
ATOM 1475 C CA . ARG B 1 61 ? 24.981 51.321 13.883 1.00 31.16 96 ARG B CA 1
ATOM 1476 C C . ARG B 1 61 ? 25.520 50.461 15.016 1.00 31.50 96 ARG B C 1
ATOM 1477 O O . ARG B 1 61 ? 25.864 50.970 16.087 1.00 35.24 96 ARG B O 1
ATOM 1485 N N . ASP B 1 62 ? 25.550 49.152 14.797 1.00 28.53 97 ASP B N 1
ATOM 1486 C CA . ASP B 1 62 ? 26.007 48.209 15.805 1.00 27.34 97 ASP B CA 1
ATOM 1487 C C . ASP B 1 62 ? 27.539 48.291 15.908 1.00 26.63 97 ASP B C 1
ATOM 1488 O O . ASP B 1 62 ? 28.223 48.012 14.934 1.00 31.43 97 ASP B O 1
ATOM 1493 N N . PRO B 1 63 ? 28.081 48.707 17.071 1.00 28.24 98 PRO B N 1
ATOM 1494 C CA . PRO B 1 63 ? 29.550 48.791 17.153 1.00 25.22 98 PRO B CA 1
ATOM 1495 C C . PRO B 1 63 ? 30.223 47.444 17.420 1.00 28.64 98 PRO B C 1
ATOM 1496 O O . PRO B 1 63 ? 31.458 47.392 17.450 1.00 27.30 98 PRO B O 1
ATOM 1500 N N . LEU B 1 64 ? 29.431 46.389 17.643 1.00 27.32 99 LEU B N 1
ATOM 1501 C CA . LEU B 1 64 ? 29.974 45.060 17.953 1.00 31.27 99 LEU B CA 1
ATOM 1502 C C . LEU B 1 64 ? 30.924 45.068 19.144 1.00 37.80 99 LEU B C 1
ATOM 1503 O O . LEU B 1 64 ? 32.020 44.510 19.091 1.00 38.97 99 LEU B O 1
ATOM 1508 N N . THR B 1 65 ? 30.477 45.687 20.228 1.00 37.28 100 THR B N 1
ATOM 1509 C CA . THR B 1 65 ? 31.225 45.688 21.469 1.00 39.24 100 THR B CA 1
ATOM 1510 C C . THR B 1 65 ? 30.420 44.858 22.456 1.00 41.06 100 THR B C 1
ATOM 1511 O O . THR B 1 65 ? 29.211 44.697 22.284 1.00 40.87 100 THR B O 1
ATOM 1515 N N . PRO B 1 66 ? 31.089 44.258 23.445 1.00 50.24 101 PRO B N 1
ATOM 1516 C CA . PRO B 1 66 ? 30.308 43.470 24.404 1.00 55.63 101 PRO B CA 1
ATOM 1517 C C . PRO B 1 66 ? 29.205 44.306 25.062 1.00 56.29 101 PRO B C 1
ATOM 1518 O O . PRO B 1 66 ? 28.080 43.843 25.209 1.00 58.46 101 PRO B O 1
ATOM 1522 N N . VAL B 1 67 ? 29.551 45.521 25.466 1.00 56.37 102 VAL B N 1
ATOM 1523 C CA . VAL B 1 67 ? 28.626 46.441 26.112 1.00 55.54 102 VAL B CA 1
ATOM 1524 C C . VAL B 1 67 ? 28.247 47.626 25.210 1.00 53.07 102 VAL B C 1
ATOM 1525 O O . VAL B 1 67 ? 29.120 48.275 24.634 1.00 54.36 102 VAL B O 1
ATOM 1529 N N . LEU B 1 68 ? 26.954 47.900 25.064 1.00 46.38 103 LEU B N 1
ATOM 1530 C CA . LEU B 1 68 ? 26.530 49.103 24.337 1.00 48.68 103 LEU B CA 1
ATOM 1531 C C . LEU B 1 68 ? 26.928 50.356 25.104 1.00 48.39 103 LEU B C 1
ATOM 1532 O O . LEU B 1 68 ? 26.858 50.374 26.329 1.00 52.42 103 LEU B O 1
ATOM 1537 N N . PRO B 1 69 ? 27.390 51.397 24.389 1.00 49.23 104 PRO B N 1
ATOM 1538 C CA . PRO B 1 69 ? 27.684 52.686 25.026 1.00 56.72 104 PRO B CA 1
ATOM 1539 C C . PRO B 1 69 ? 26.451 53.238 25.720 1.00 60.29 104 PRO B C 1
ATOM 1540 O O . PRO B 1 69 ? 25.340 53.018 25.239 1.00 55.53 104 PRO B O 1
ATOM 1544 N N . THR B 1 70 ? 26.637 53.935 26.834 1.00 71.05 105 THR B N 1
ATOM 1545 C CA . THR B 1 70 ? 25.504 54.518 27.536 1.00 73.53 105 THR B CA 1
ATOM 1546 C C . THR B 1 70 ? 25.596 56.041 27.530 1.00 75.97 105 THR B C 1
ATOM 1547 O O . THR B 1 70 ? 24.599 56.729 27.745 1.00 78.21 105 THR B O 1
ATOM 1551 N N . GLY B 1 71 ? 26.792 56.565 27.270 1.00 76.63 106 GLY B N 1
ATOM 1552 C CA . GLY B 1 71 ? 26.986 58.002 27.167 1.00 79.12 106 GLY B CA 1
ATOM 1553 C C . GLY B 1 71 ? 26.280 58.543 25.937 1.00 75.81 106 GLY B C 1
ATOM 1554 O O . GLY B 1 71 ? 26.350 57.940 24.863 1.00 70.36 106 GLY B O 1
ATOM 1555 N N . GLU B 1 72 ? 25.613 59.685 26.087 1.00 76.41 107 GLU B N 1
ATOM 1556 C CA . GLU B 1 72 ? 24.748 60.222 25.036 1.00 75.70 107 GLU B CA 1
ATOM 1557 C C . GLU B 1 72 ? 25.596 60.708 23.846 1.00 65.68 107 GLU B C 1
ATOM 1558 O O . GLU B 1 72 ? 25.164 60.647 22.696 1.00 63.23 107 GLU B O 1
ATOM 1564 N N . LYS B 1 73 ? 26.800 61.197 24.129 1.00 60.42 108 LYS B N 1
ATOM 1565 C CA . LYS B 1 73 ? 27.704 61.610 23.063 1.00 65.87 108 LYS B CA 1
ATOM 1566 C C . LYS B 1 73 ? 28.171 60.404 22.244 1.00 66.41 108 LYS B C 1
ATOM 1567 O O . LYS B 1 73 ? 28.292 60.487 21.020 1.00 68.36 108 LYS B O 1
ATOM 1573 N N . GLU B 1 74 ? 28.465 59.301 22.931 1.00 61.97 109 GLU B N 1
ATOM 1574 C CA . GLU B 1 74 ? 28.920 58.079 22.271 1.00 58.63 109 GLU B CA 1
ATOM 1575 C C . GLU B 1 74 ? 27.789 57.472 21.466 1.00 51.20 109 GLU B C 1
ATOM 1576 O O . GLU B 1 74 ? 27.988 57.016 20.341 1.00 49.41 109 GLU B O 1
ATOM 1582 N N . LEU B 1 75 ? 26.598 57.455 22.052 1.00 44.74 110 LEU B N 1
ATOM 1583 C CA . LEU B 1 75 ? 25.430 56.952 21.353 1.00 40.72 110 LEU B CA 1
ATOM 1584 C C . LEU B 1 75 ? 25.121 57.825 20.144 1.00 43.62 110 LEU B C 1
ATOM 1585 O O . LEU B 1 75 ? 24.725 57.318 19.102 1.00 40.45 110 LEU B O 1
ATOM 1590 N N . ASP B 1 76 ? 25.300 59.138 20.278 1.00 45.75 111 ASP B N 1
ATOM 1591 C CA . ASP B 1 76 ? 25.028 60.043 19.160 1.00 50.63 111 ASP B CA 1
ATOM 1592 C C . ASP B 1 76 ? 25.942 59.773 17.952 1.00 51.36 111 ASP B C 1
ATOM 1593 O O . ASP B 1 76 ? 25.498 59.825 16.800 1.00 48.36 111 ASP B O 1
ATOM 1598 N N . ALA B 1 77 ? 27.210 59.476 18.223 1.00 51.27 112 ALA B N 1
ATOM 1599 C CA . ALA B 1 77 ? 28.177 59.152 17.174 1.00 49.58 112 ALA B CA 1
ATOM 1600 C C . ALA B 1 77 ? 27.726 57.964 16.321 1.00 41.49 112 ALA B C 1
ATOM 1601 O O . ALA B 1 77 ? 28.080 57.851 15.146 1.00 39.85 112 ALA B O 1
ATOM 1603 N N . LEU B 1 78 ? 26.966 57.066 16.932 1.00 39.78 113 LEU B N 1
ATOM 1604 C CA . LEU B 1 78 ? 26.498 55.851 16.266 1.00 41.69 113 LEU B CA 1
ATOM 1605 C C . LEU B 1 78 ? 25.093 55.970 15.660 1.00 40.94 113 LEU B C 1
ATOM 1606 O O . LEU B 1 78 ? 24.610 55.035 15.016 1.00 33.07 113 LEU B O 1
ATOM 1611 N N . THR B 1 79 ? 24.440 57.115 15.839 1.00 39.73 114 THR B N 1
ATOM 1612 C CA . THR B 1 79 ? 22.987 57.171 15.599 1.00 39.50 114 THR B CA 1
ATOM 1613 C C . THR B 1 79 ? 22.567 57.341 14.141 1.00 40.38 114 THR B C 1
ATOM 1614 O O . THR B 1 79 ? 23.035 58.247 13.452 1.00 43.24 114 THR B O 1
ATOM 1618 N N . GLU B 1 80 ? 21.674 56.458 13.689 1.00 38.36 115 GLU B N 1
ATOM 1619 C CA . GLU B 1 80 ? 21.041 56.556 12.367 1.00 38.90 115 GLU B CA 1
ATOM 1620 C C . GLU B 1 80 ? 19.774 57.373 12.439 1.00 37.64 115 GLU B C 1
ATOM 1621 O O . GLU B 1 80 ? 19.472 58.160 11.548 1.00 35.92 115 GLU B O 1
ATOM 1627 N N . LEU B 1 81 ? 19.002 57.132 13.492 1.00 36.53 116 LEU B N 1
ATOM 1628 C CA . LEU B 1 81 ? 17.758 57.855 13.685 1.00 40.49 116 LEU B CA 1
ATOM 1629 C C . LEU B 1 81 ? 17.439 57.935 15.165 1.00 35.52 116 LEU B C 1
ATOM 1630 O O . LEU B 1 81 ? 17.731 57.007 15.909 1.00 32.46 116 LEU B O 1
ATOM 1635 N N . HIS B 1 82 ? 16.813 59.026 15.583 1.00 37.07 117 HIS B N 1
ATOM 1636 C CA . HIS B 1 82 ? 16.462 59.204 16.988 1.00 36.72 117 HIS B CA 1
ATOM 1637 C C . HIS B 1 82 ? 15.109 59.875 17.145 1.00 39.11 117 HIS B C 1
ATOM 1638 O O . HIS B 1 82 ? 14.906 60.977 16.657 1.00 40.79 117 HIS B O 1
ATOM 1645 N N . LEU B 1 83 ? 14.178 59.191 17.807 1.00 38.43 118 LEU B N 1
ATOM 1646 C CA . LEU B 1 83 ? 12.908 59.797 18.184 1.00 42.74 118 LEU B CA 1
ATOM 1647 C C . LEU B 1 83 ? 12.852 60.019 19.687 1.00 42.20 118 LEU B C 1
ATOM 1648 O O . LEU B 1 83 ? 12.862 59.055 20.450 1.00 41.02 118 LEU B O 1
ATOM 1653 N N . PRO B 1 84 ? 12.774 61.285 20.121 1.00 43.90 119 PRO B N 1
ATOM 1654 C CA . PRO B 1 84 ? 12.678 61.577 21.555 1.00 45.80 119 PRO B CA 1
ATOM 1655 C C . PRO B 1 84 ? 11.484 60.898 22.220 1.00 44.80 119 PRO B C 1
ATOM 1656 O O . PRO B 1 84 ? 10.475 60.622 21.567 1.00 46.61 119 PRO B O 1
ATOM 1660 N N . ALA B 1 85 ? 11.603 60.664 23.521 1.00 43.28 120 ALA B N 1
ATOM 1661 C CA . ALA B 1 85 ? 10.572 59.982 24.289 1.00 44.31 120 ALA B CA 1
ATOM 1662 C C . ALA B 1 85 ? 9.221 60.680 24.177 1.00 46.87 120 ALA B C 1
ATOM 1663 O O . ALA B 1 85 ? 9.147 61.896 24.261 1.00 52.48 120 ALA B O 1
ATOM 1665 N N . LYS B 1 86 ? 8.161 59.899 23.972 1.00 49.17 121 LYS B N 1
ATOM 1666 C CA . LYS B 1 86 ? 6.802 60.429 23.932 1.00 52.92 121 LYS B CA 1
ATOM 1667 C C . LYS B 1 86 ? 5.809 59.304 24.186 1.00 48.41 121 LYS B C 1
ATOM 1668 O O . LYS B 1 86 ? 6.124 58.123 24.021 1.00 40.84 121 LYS B O 1
ATOM 1674 N N . LYS B 1 87 ? 4.626 59.685 24.649 1.00 44.42 122 LYS B N 1
ATOM 1675 C CA . LYS B 1 87 ? 3.548 58.737 24.868 1.00 49.51 122 LYS B CA 1
ATOM 1676 C C . LYS B 1 87 ? 2.809 58.487 23.554 1.00 52.42 122 LYS B C 1
ATOM 1677 O O . LYS B 1 87 ? 2.422 59.429 22.864 1.00 56.63 122 LYS B O 1
ATOM 1683 N N . TYR B 1 88 ? 2.620 57.218 23.207 1.00 48.81 123 TYR B N 1
ATOM 1684 C CA . TYR B 1 88 ? 1.860 56.861 22.013 1.00 44.69 123 TYR B CA 1
ATOM 1685 C C . TYR B 1 88 ? 0.492 56.346 22.402 1.00 43.32 123 TYR B C 1
ATOM 1686 O O . TYR B 1 88 ? 0.294 55.143 22.588 1.00 41.15 123 TYR B O 1
ATOM 1695 N N . SER B 1 89 ? -0.453 57.273 22.513 1.00 49.19 124 SER B N 1
ATOM 1696 C CA . SER B 1 89 ? -1.774 56.982 23.063 1.00 48.45 124 SER B CA 1
ATO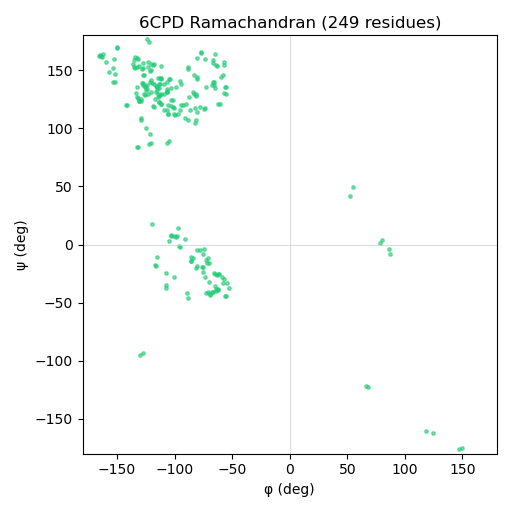M 1697 C C . SER B 1 89 ? -2.573 56.006 22.213 1.00 49.55 124 SER B C 1
ATOM 1698 O O . SER B 1 89 ? -3.464 55.335 22.725 1.00 49.84 124 SER B O 1
ATOM 1701 N N . LYS B 1 90 ? -2.283 55.935 20.918 1.00 51.52 125 LYS B N 1
ATOM 1702 C CA . LYS B 1 90 ? -3.000 54.994 20.058 1.00 50.98 125 LYS B CA 1
ATOM 1703 C C . LYS B 1 90 ? -2.343 53.619 20.085 1.00 47.45 125 LYS B C 1
ATOM 1704 O O . LYS B 1 90 ? -2.913 52.649 19.597 1.00 46.98 125 LYS B O 1
ATOM 1710 N N . GLY B 1 91 ? -1.151 53.532 20.666 1.00 39.46 126 GLY B N 1
ATOM 1711 C CA . GLY B 1 91 ? -0.485 52.245 20.796 1.00 36.64 126 GLY B CA 1
ATOM 1712 C C . GLY B 1 91 ? 0.335 51.865 19.578 1.00 38.02 126 GLY B C 1
ATOM 1713 O O . GLY B 1 91 ? 0.976 50.816 19.554 1.00 39.46 126 GLY B O 1
ATOM 1714 N N . THR B 1 92 ? 0.273 52.690 18.537 1.00 44.61 127 THR B N 1
ATOM 1715 C CA 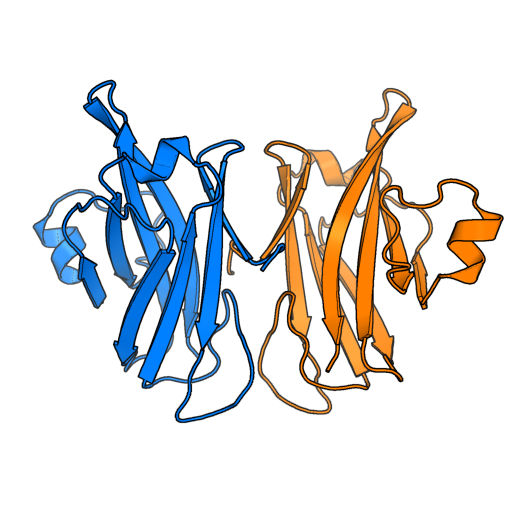. THR B 1 92 ? 0.955 52.371 17.290 1.00 41.05 127 THR B CA 1
ATOM 1716 C C . THR B 1 92 ? 1.701 53.593 16.780 1.00 40.06 127 THR B C 1
ATOM 1717 O O . THR B 1 92 ? 1.316 54.726 17.068 1.00 41.28 127 THR B O 1
ATOM 1721 N N . PHE B 1 93 ? 2.778 53.362 16.036 1.00 38.53 128 PHE B N 1
ATOM 1722 C CA . PHE B 1 93 ? 3.463 54.459 15.342 1.00 39.82 128 PHE B CA 1
ATOM 1723 C C . PHE B 1 93 ? 4.384 53.888 14.276 1.00 37.45 128 PHE B C 1
ATOM 1724 O O . PHE B 1 93 ? 4.716 52.704 14.307 1.00 34.54 128 PHE B O 1
ATOM 1732 N N . SER B 1 94 ? 4.793 54.731 13.335 1.00 34.78 129 SER B N 1
ATOM 1733 C CA . SER B 1 94 ? 5.717 54.311 12.290 1.00 33.58 129 SER B CA 1
ATOM 1734 C C . SER B 1 94 ? 6.886 55.278 12.225 1.00 33.79 129 SER B C 1
ATOM 1735 O O . SER B 1 94 ? 6.742 56.451 12.570 1.00 33.50 129 SER B O 1
ATOM 1738 N N . VAL B 1 95 ? 8.041 54.772 11.800 1.00 30.73 130 VAL B N 1
ATOM 1739 C CA . VAL B 1 95 ? 9.188 55.615 11.499 1.00 37.17 130 VAL B CA 1
ATOM 1740 C C . VAL B 1 95 ? 9.641 55.258 10.087 1.00 35.40 130 VAL B C 1
ATOM 1741 O O . VAL B 1 95 ? 9.463 54.124 9.627 1.00 33.76 130 VAL B O 1
ATOM 1745 N N . GLU B 1 96 ? 10.135 56.258 9.371 1.00 32.59 131 GLU B N 1
ATOM 1746 C CA . GLU B 1 96 ? 10.633 56.059 8.029 1.00 32.01 131 GLU B CA 1
ATOM 1747 C C . GLU B 1 96 ? 12.081 56.493 7.991 1.00 35.12 131 GLU B C 1
ATOM 1748 O O . GLU B 1 96 ? 12.443 57.494 8.602 1.00 39.75 131 GLU B O 1
ATOM 1754 N N . HIS B 1 97 ? 12.913 55.737 7.293 1.00 31.03 132 HIS B N 1
ATOM 1755 C CA . HIS B 1 97 ? 14.318 56.100 7.193 1.00 33.66 132 HIS B CA 1
ATOM 1756 C C . HIS B 1 97 ? 14.916 55.556 5.903 1.00 38.01 132 HIS B C 1
ATOM 1757 O O . HIS B 1 97 ? 14.613 54.433 5.492 1.00 35.27 132 HIS B O 1
ATOM 1764 N N . ASN B 1 98 ? 15.757 56.348 5.256 1.00 38.45 133 ASN B N 1
ATOM 1765 C CA . ASN B 1 98 ? 16.537 55.830 4.148 1.00 39.54 133 ASN B CA 1
ATOM 1766 C C . ASN B 1 98 ? 17.836 55.253 4.679 1.00 40.89 133 ASN B C 1
ATOM 1767 O O . ASN B 1 98 ? 18.720 55.993 5.097 1.00 46.31 133 ASN B O 1
ATOM 1772 N N . PHE B 1 99 ? 17.935 53.927 4.679 1.00 34.33 134 PHE B N 1
ATOM 1773 C CA . PHE B 1 99 ? 19.184 53.271 5.022 1.00 36.91 134 PHE B CA 1
ATOM 1774 C C . PHE B 1 99 ? 20.055 53.264 3.782 1.00 43.87 134 PHE B C 1
ATOM 1775 O O . PHE B 1 99 ? 19.820 52.487 2.862 1.00 49.11 134 PHE B O 1
ATOM 1783 N N . ALA B 1 100 ? 21.059 54.132 3.762 1.00 43.29 135 ALA B N 1
ATOM 1784 C CA . ALA B 1 100 ? 21.939 54.248 2.598 1.00 51.46 135 ALA B CA 1
ATOM 1785 C C . ALA B 1 100 ? 22.998 53.146 2.588 1.00 51.90 135 ALA B C 1
ATOM 1786 O O . ALA B 1 100 ? 23.590 52.864 1.548 1.00 53.09 135 ALA B O 1
ATOM 1788 N N . ASN B 1 101 ? 23.222 52.524 3.747 1.00 45.55 136 ASN B N 1
ATOM 1789 C CA . ASN B 1 101 ? 24.311 51.562 3.900 1.00 43.40 136 ASN B CA 1
ATOM 1790 C C . ASN B 1 101 ? 23.900 50.202 4.429 1.00 44.07 136 ASN B C 1
ATOM 1791 O O . ASN B 1 101 ? 23.145 50.100 5.390 1.00 40.89 136 ASN B O 1
ATOM 1796 N N . ASN B 1 102 ? 24.419 49.151 3.814 1.00 42.23 137 ASN B N 1
ATOM 1797 C CA . ASN B 1 102 ? 24.283 47.825 4.384 1.00 42.65 137 ASN B CA 1
ATOM 1798 C C . ASN B 1 102 ? 25.020 47.734 5.737 1.00 45.08 137 ASN B C 1
ATOM 1799 O O . ASN B 1 102 ? 25.962 48.488 5.984 1.00 46.63 137 ASN B O 1
ATOM 1804 N N . GLY B 1 103 ? 24.587 46.825 6.608 1.00 40.97 138 GLY B N 1
ATOM 1805 C CA . GLY B 1 103 ? 25.287 46.592 7.859 1.00 41.47 138 GLY B CA 1
ATOM 1806 C C . GLY B 1 103 ? 24.370 46.141 8.983 1.00 38.00 138 GLY B C 1
ATOM 1807 O O . GLY B 1 103 ? 23.181 45.898 8.757 1.00 33.04 138 GLY B O 1
ATOM 1808 N N . HIS B 1 104 ? 24.935 46.003 10.185 1.00 30.22 139 HIS B N 1
ATOM 1809 C CA . HIS B 1 104 ? 24.163 45.620 11.364 1.00 30.26 139 HIS B CA 1
ATOM 1810 C C . HIS B 1 104 ? 23.733 46.850 12.122 1.00 29.60 139 HIS B C 1
ATOM 1811 O O . HI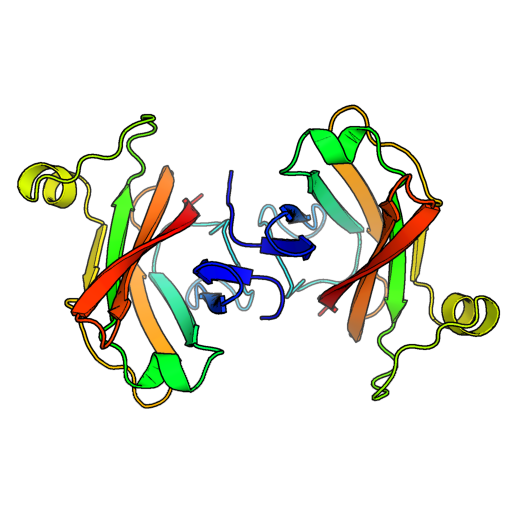S B 1 104 ? 24.532 47.780 12.307 1.00 33.48 139 HIS B O 1
ATOM 1818 N N . TYR B 1 105 ? 22.487 46.828 12.589 1.00 26.70 140 TYR B N 1
ATOM 1819 C CA . TYR B 1 105 ? 21.915 47.948 13.307 1.00 25.74 140 TYR B CA 1
ATOM 1820 C C . TYR B 1 105 ? 21.239 47.447 14.569 1.00 28.29 140 TYR B C 1
ATOM 1821 O O . TYR B 1 105 ? 20.926 46.257 14.696 1.00 27.36 140 TYR B O 1
ATOM 1830 N N . ILE B 1 106 ? 21.023 48.359 15.505 1.00 28.73 141 ILE B N 1
ATOM 1831 C CA . ILE B 1 106 ? 20.305 48.032 16.721 1.00 28.39 141 ILE B CA 1
ATOM 1832 C C . ILE B 1 106 ? 19.249 49.095 16.974 1.00 31.00 141 ILE B C 1
ATOM 1833 O O . ILE B 1 106 ? 19.569 50.284 17.006 1.00 28.23 141 ILE B O 1
ATOM 1838 N N . GLY B 1 107 ? 18.000 48.681 17.154 1.00 28.39 142 GLY B N 1
ATOM 1839 C CA . GLY B 1 107 ? 16.980 49.616 17.578 1.00 27.80 142 GLY B CA 1
ATOM 1840 C C . GLY B 1 107 ? 16.919 49.555 19.093 1.00 32.14 142 GLY B C 1
ATOM 1841 O O . GLY B 1 107 ? 16.689 48.490 19.669 1.00 32.80 142 GLY B O 1
ATOM 1842 N N . LEU B 1 108 ? 17.173 50.688 19.738 1.00 30.54 143 LEU B N 1
ATOM 1843 C CA . LEU B 1 108 ? 17.094 50.782 21.191 1.00 31.13 143 LEU B CA 1
ATOM 1844 C C . LEU B 1 108 ? 15.781 51.420 21.606 1.00 31.44 143 LEU B C 1
ATOM 1845 O O . LEU B 1 108 ? 15.564 52.602 21.345 1.00 33.44 143 LEU B O 1
ATOM 1850 N N . VAL B 1 109 ? 14.916 50.650 22.246 1.00 27.75 144 VAL B N 1
ATOM 1851 C CA . VAL B 1 109 ? 13.636 51.169 22.712 1.00 26.22 144 VAL B CA 1
ATOM 1852 C C . VAL B 1 109 ? 13.734 51.394 24.210 1.00 33.35 144 VAL B C 1
ATOM 1853 O O . VAL B 1 109 ? 13.982 50.465 24.974 1.00 33.33 144 VAL B O 1
ATOM 1857 N N . THR B 1 110 ? 13.557 52.632 24.631 1.00 31.37 145 THR B N 1
ATOM 1858 C CA . THR B 1 110 ? 13.671 52.947 26.037 1.00 31.67 145 THR B CA 1
ATOM 1859 C C . THR B 1 110 ? 12.319 53.364 26.587 1.00 37.12 145 THR B C 1
ATOM 1860 O O . THR B 1 110 ? 11.703 54.298 26.081 1.00 36.89 145 THR B O 1
ATOM 1864 N N . LEU B 1 111 ? 11.862 52.654 27.614 1.00 38.99 146 LEU B N 1
ATOM 1865 C CA . LEU B 1 111 ? 10.622 52.998 28.287 1.00 44.01 146 LEU B CA 1
ATOM 1866 C C . LEU B 1 111 ? 10.901 53.659 29.612 1.00 45.38 146 LEU B C 1
ATOM 1867 O O . LEU B 1 111 ? 11.794 53.252 30.348 1.00 46.17 146 LEU B O 1
ATOM 1872 N N . THR B 1 112 ? 10.095 54.646 29.947 1.00 44.48 147 THR B N 1
ATOM 1873 C CA . THR B 1 112 ? 10.215 55.227 31.254 1.00 49.83 147 THR B CA 1
ATOM 1874 C C . THR B 1 112 ? 9.030 54.745 32.074 1.00 55.67 147 THR B C 1
ATOM 1875 O O . THR B 1 112 ? 7.883 55.094 31.782 1.00 53.79 147 THR B O 1
ATOM 1879 N N . ARG B 1 113 ? 9.308 53.924 33.083 1.00 59.66 148 ARG B N 1
ATOM 1880 C CA . ARG B 1 113 ? 8.267 53.508 33.999 1.00 63.77 148 ARG B CA 1
ATOM 1881 C C . ARG B 1 113 ? 7.916 54.802 34.705 1.00 74.64 148 ARG B C 1
ATOM 1882 O O . ARG B 1 113 ? 8.741 55.710 34.760 1.00 78.67 148 ARG B O 1
ATOM 1890 N N . GLU B 1 114 ? 6.738 54.909 35.293 1.00 82.85 149 GLU B N 1
ATOM 1891 C CA . GLU B 1 114 ? 6.454 56.188 35.922 1.00 92.89 149 GLU B CA 1
ATOM 1892 C C . GLU B 1 114 ? 6.762 56.106 37.406 1.00 95.26 149 GLU B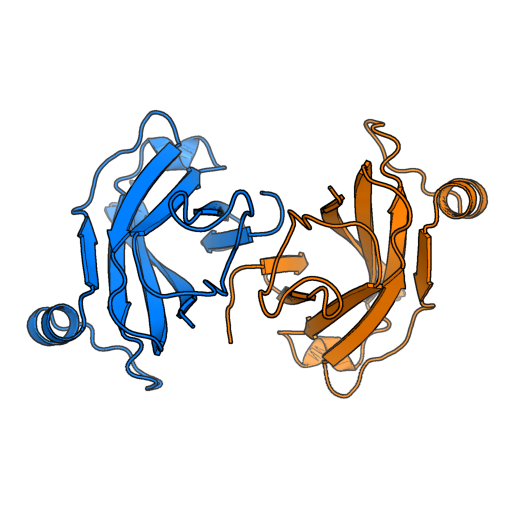 C 1
ATOM 1893 O O . GLU B 1 114 ? 6.400 56.973 38.201 1.00 100.82 149 GLU B O 1
ATOM 1899 N N . SER B 1 115 ? 7.475 55.033 37.737 1.00 94.79 150 SER B N 1
ATOM 1900 C CA . SER B 1 115 ? 8.320 54.951 38.916 1.00 97.41 150 SER B CA 1
ATOM 1901 C C . SER B 1 115 ? 9.570 55.792 38.629 1.00 92.98 150 SER B C 1
ATOM 1902 O O . SER B 1 115 ? 10.427 55.997 39.488 1.00 93.17 150 SER B O 1
ATOM 1905 N N . GLY B 1 116 ? 9.632 56.302 37.400 1.00 89.97 151 GLY B N 1
ATOM 1906 C CA . GLY B 1 116 ? 10.749 57.092 36.912 1.00 86.53 151 GLY B CA 1
ATOM 1907 C C . GLY B 1 116 ? 11.932 56.236 36.473 1.00 84.85 151 GLY B C 1
ATOM 1908 O O . GLY B 1 116 ? 12.967 56.747 36.038 1.00 85.13 151 GLY B O 1
ATOM 1909 N N . GLN B 1 117 ? 11.762 54.920 36.508 1.00 80.48 152 GLN B N 1
ATOM 1910 C CA . GLN B 1 117 ? 12.845 54.035 36.122 1.00 77.15 152 GLN B CA 1
ATOM 1911 C C . GLN B 1 117 ? 12.813 53.759 34.627 1.00 69.60 152 GLN B C 1
ATOM 1912 O O . GLN B 1 117 ? 11.757 53.800 33.996 1.00 66.18 152 GLN B O 1
ATOM 1918 N N . GLN B 1 118 ? 13.986 53.502 34.062 1.00 66.93 153 GLN B N 1
ATOM 1919 C CA . GLN B 1 118 ? 14.090 53.309 32.625 1.00 64.37 153 GLN B CA 1
ATOM 1920 C C . GLN B 1 118 ? 14.459 51.872 32.312 1.00 61.65 153 GLN B C 1
ATOM 1921 O O . GLN B 1 118 ? 15.298 51.276 32.982 1.00 68.38 153 GLN B O 1
ATOM 1927 N N . GLU B 1 119 ? 13.811 51.317 31.298 1.00 53.25 154 GLU B N 1
ATOM 1928 C CA . GLU B 1 119 ? 14.160 50.001 30.791 1.00 47.22 154 GLU B CA 1
ATOM 1929 C C . GLU B 1 119 ? 14.447 50.127 29.309 1.00 39.54 154 GLU B C 1
ATOM 1930 O O . GLU B 1 119 ? 13.705 50.786 28.584 1.00 36.90 154 GLU B O 1
ATOM 1936 N N . THR B 1 120 ? 15.546 49.537 28.856 1.00 40.06 155 THR B N 1
ATOM 1937 C CA . THR B 1 120 ? 15.861 49.567 27.436 1.00 38.05 155 THR B CA 1
ATOM 1938 C C . THR B 1 120 ? 15.823 48.161 26.859 1.00 39.87 155 THR B C 1
ATOM 1939 O O . THR B 1 120 ? 16.335 47.219 27.458 1.00 48.33 155 THR B O 1
ATOM 1943 N N . ALA B 1 121 ? 15.209 48.022 25.692 1.00 30.93 156 ALA B N 1
ATOM 1944 C CA . ALA B 1 121 ? 15.222 46.742 24.993 1.00 29.20 156 ALA B CA 1
ATOM 1945 C C . ALA B 1 121 ? 15.866 46.955 23.642 1.00 31.04 156 ALA B C 1
ATOM 1946 O O . ALA B 1 121 ? 15.788 48.053 23.085 1.00 31.82 156 ALA B O 1
ATOM 1948 N N . GLN B 1 122 ? 16.514 45.914 23.120 1.00 31.15 157 GLN B N 1
ATOM 1949 C CA . GLN B 1 122 ? 17.243 46.005 21.860 1.00 29.27 157 GLN B CA 1
ATOM 1950 C C . GLN B 1 122 ? 16.595 45.109 20.837 1.00 35.17 157 GLN B C 1
ATOM 1951 O O . GLN B 1 122 ? 16.210 43.981 21.162 1.00 36.94 157 GLN B O 1
ATOM 1957 N N . PHE B 1 123 ? 16.377 45.622 19.633 1.00 29.02 158 PHE B N 1
ATOM 1958 C CA . PHE B 1 123 ? 16.119 44.698 18.545 1.00 29.55 158 PHE B CA 1
ATOM 1959 C C . PHE B 1 123 ? 17.230 44.847 17.526 1.00 31.02 158 PHE B C 1
ATOM 1960 O O . PHE B 1 123 ? 17.516 45.948 17.024 1.00 28.87 158 PHE B O 1
ATOM 1968 N N . LYS B 1 124 ? 17.857 43.716 17.235 1.00 27.59 159 LYS B N 1
ATOM 1969 C CA . LYS B 1 124 ? 19.025 43.705 16.372 1.00 23.50 159 LYS B CA 1
ATOM 1970 C C . LYS B 1 124 ? 18.563 43.307 14.996 1.00 27.01 159 LYS B C 1
ATOM 1971 O O . LYS B 1 124 ? 17.746 42.399 14.854 1.00 24.94 159 LYS B O 1
ATOM 1977 N N . PHE B 1 125 ? 19.046 44.003 13.973 1.00 26.02 160 PHE B N 1
ATOM 1978 C CA . PHE B 1 125 ? 18.644 43.642 12.625 1.00 23.61 160 PHE B CA 1
ATOM 1979 C C . PHE B 1 125 ? 19.748 43.970 11.646 1.00 26.88 160 PHE B C 1
ATOM 1980 O O . PHE B 1 125 ? 20.715 44.654 11.975 1.00 28.33 160 PHE B O 1
ATOM 1988 N N . MET B 1 126 ? 19.609 43.487 10.429 1.00 26.79 161 MET B N 1
ATOM 1989 C CA . MET B 1 126 ? 20.597 43.887 9.458 1.00 28.74 161 MET B CA 1
ATOM 1990 C C . MET B 1 126 ? 19.965 44.332 8.160 1.00 32.56 161 MET B C 1
ATOM 1991 O O . MET B 1 126 ? 18.859 43.913 7.799 1.00 30.47 161 MET B O 1
ATOM 1996 N N . VAL B 1 127 ? 20.691 45.209 7.476 1.00 36.03 162 VAL B N 1
ATOM 1997 C CA . VAL B 1 127 ? 20.267 45.739 6.197 1.00 34.77 162 VAL B CA 1
ATOM 1998 C C . VAL B 1 127 ? 21.228 45.201 5.160 1.00 39.83 162 VAL B C 1
ATOM 1999 O O . VAL B 1 127 ? 22.444 45.294 5.328 1.00 39.45 162 VAL B O 1
ATOM 2003 N N . GLY B 1 128 ? 20.685 44.609 4.104 1.00 40.46 163 GLY B N 1
ATOM 2004 C CA . GLY B 1 128 ? 21.503 44.112 3.013 1.00 49.90 163 GLY B CA 1
ATOM 2005 C C . GLY B 1 128 ? 21.993 42.699 3.258 1.00 53.81 163 GLY B C 1
ATOM 2006 O O . GLY B 1 128 ? 22.740 42.152 2.438 1.00 65.34 163 GLY B O 1
#

Organism: NCBI:txid622637

Sequence (253 aa):
GNMCMVMFGYDMIHITVFQPDKSRSEYCDEIPATGRTIMAFDIENPAFRDLPLELRIIRDPLTPVLPTGEKELDALTELHLPAKKYSKGTFSVEHNFANNGHYIGLVTLTRESGQQETAQFKFMVGMGNMCMVMFGYDMIHITVFQPDKSRSEYCDEIPATGRTIMAFDIENPAFRDLPLELRIIRDPLTPVLPTGEKELDALTELHLPAKKYSKGTFSVEHNFANNGHYIGLVTLTRESGQQETAQFKFMVG

B-factor: mean 43.48, std 16.26, range [19.87, 143.27]

Nearest PDB structures (foldseek):
  6cpd-assembly1_A  TM=1.008E+00  e=1.035E-25  Methylocystis sp. ATCC 49242
  5g50-assembly1_B  TM=4.403E-01  e=2.395E-03  Vibrio cholerae MJ-1236
  6nfs-assembly1_A  TM=4.785E-01  e=8.676E-03  Pseudomonas fluorescens
  5cj5-assembly1_A  TM=4.464E-01  e=6.662E-02  Mycolicibacterium thermoresistibile ATCC 19527
  5cj5-assembly1_B  TM=4.469E-01  e=1.139E-01  Mycolicibacterium thermoresistibile ATCC 19527

Secondary structure (DSSP, 8-state):
--SBEEEETTEEEEEEEE-TTT-S-EESSEE-SSEEEEEEEEE-SGGGGGS-EEEEEEE----SSPP-SHHHHHHHEEEEEEEE--TTSEEEEEEEE-S-EEEEEEEEEE-TTS-EEEEEEEEEE-/----BEEEETTEEEEEEEE-TTT-S-EESSEE--SEEEEEEEEES-GGGGGS-EEEEEEE----SS---SHHHHHHTEEEEEEEE--TTSEEEEEEEE-S-EEEEEEEEEE-TTS-EEEEEEEEEE-

Radius of gyration: 19.01 Å; Cα contacts (8 Å, |Δi|>4): 612; chains: 2; bounding box: 44×47×44 Å